Protein AF-A0AAE3XCM9-F1 (afdb_monomer_lite)

Sequence (306 aa):
MTFPSESGESAGPRTPLHDLEARILRALPGTYSAITALSAPDAPDRPARAWTAFVLHNRRVNVTWDGKEPGIFQVRAMNLHSVGAPTPKSPAVPSEGLSATEQLVLTELRAQPAVLPRRHVMLDLETLSTYKNAVIWSIGAQIFTFTGGQWTVLAEREFFIDAQSGIDAGGHVRANTLVWWMAQPEEARAKFAYSQDPKQAQSERDALQEFGRWIDENVGEAPRAVWGNGAASDIAQLESAYERQHLTVPWTFQDQRCYRTLSNQAPQIAAVTPFVGVRHDAIDDARHQTKVLIGIVQALGRTELL

Secondary structure (DSSP, 8-state):
-PPPP------PPPPHHHHHHHHHHHHS-S-EEEEEEEPPPSSTTSPPPEEEEEEETTEEEEEEE-SSSTT--EEEEEE-SS--PPPPPPPP---SSS-HHHHHHHHHHHHS--PPPPEEEEEEEEES-SSTTBPEEEEEEEEEEEETTEEEEEEEEEEEE-HHHHHHTT-B--HHHHHHHHTS-HHHHHHHGGGG-TTTEE-HHHHHHHHHHHHHHHHTTS-EEEEESSTTSHHHHHHHHHHHTT---SS-TTTEEEHHHHHHH-HHHHHHS---S-TT-HHHHHHHHHHHHHHHHHHTT-SS--

Structure (mmCIF, N/CA/C/O backbone):
data_AF-A0AAE3XCM9-F1
#
_entry.id   AF-A0AAE3XCM9-F1
#
loop_
_atom_site.group_PDB
_atom_site.id
_atom_site.type_symbol
_atom_site.label_atom_id
_atom_site.label_alt_id
_atom_site.label_comp_id
_atom_site.label_asym_id
_atom_site.label_entity_id
_atom_site.label_seq_id
_atom_site.pdbx_PDB_ins_code
_atom_site.Cartn_x
_atom_site.Cartn_y
_atom_site.Cartn_z
_atom_site.occupancy
_atom_site.B_iso_or_equiv
_atom_site.auth_seq_id
_atom_site.auth_comp_id
_atom_site.auth_asym_id
_atom_site.auth_atom_id
_atom_site.pdbx_PDB_model_num
ATOM 1 N N . MET A 1 1 ? -38.755 44.138 16.116 1.00 36.53 1 MET A N 1
ATOM 2 C CA . MET A 1 1 ? -39.135 42.842 16.712 1.00 36.53 1 MET A CA 1
ATOM 3 C C . MET A 1 1 ? -37.856 42.130 17.087 1.00 36.53 1 MET A C 1
ATOM 5 O O . MET A 1 1 ? -37.065 41.813 16.212 1.00 36.53 1 MET A O 1
ATOM 9 N N . THR A 1 2 ? -37.608 42.019 18.383 1.00 30.03 2 THR A N 1
ATOM 10 C CA . THR A 1 2 ? -36.487 41.307 18.995 1.00 30.03 2 THR A CA 1
ATOM 11 C C . THR A 1 2 ? -36.800 39.810 19.034 1.00 30.03 2 THR A C 1
ATOM 13 O O . THR A 1 2 ? -37.909 39.423 19.398 1.00 30.03 2 THR A O 1
ATOM 16 N N . PHE A 1 3 ? -35.839 38.978 18.634 1.00 26.66 3 PHE A N 1
ATOM 17 C CA . PHE A 1 3 ? -35.897 37.526 18.817 1.00 26.66 3 PHE A CA 1
ATOM 18 C C . PHE A 1 3 ? -35.743 37.187 20.311 1.00 26.66 3 PHE A C 1
ATOM 20 O O . PHE A 1 3 ? -34.933 37.841 20.975 1.00 26.66 3 PHE A O 1
ATOM 27 N N . PRO A 1 4 ? -36.473 36.199 20.862 1.00 32.44 4 PRO A N 1
ATOM 28 C CA . PRO A 1 4 ? -36.230 35.741 22.220 1.00 32.44 4 PRO A CA 1
ATOM 29 C C . PRO A 1 4 ? -34.972 34.870 22.285 1.00 32.44 4 PRO A C 1
ATOM 31 O O . PRO A 1 4 ? -34.730 34.016 21.433 1.00 32.44 4 PRO A O 1
ATOM 34 N N . SER A 1 5 ? -34.194 35.136 23.328 1.00 31.47 5 SER A N 1
ATOM 35 C CA . SER A 1 5 ? -32.968 34.475 23.759 1.00 31.47 5 SER A CA 1
ATOM 36 C C . SER A 1 5 ? -33.195 33.066 24.315 1.00 31.47 5 SER A C 1
ATOM 38 O O . SER A 1 5 ? -34.205 32.813 24.966 1.00 31.47 5 SER A O 1
ATOM 40 N N . GLU A 1 6 ? -32.194 32.214 24.082 1.00 36.94 6 GLU A N 1
ATOM 41 C CA . GLU A 1 6 ? -31.782 31.002 24.810 1.00 36.94 6 GLU A CA 1
ATOM 42 C C . GLU A 1 6 ? -32.721 30.493 25.921 1.00 36.94 6 GLU A C 1
ATOM 44 O O . GLU A 1 6 ? -32.766 31.021 27.032 1.00 36.94 6 GLU A O 1
ATOM 49 N N . SER A 1 7 ? -33.404 29.378 25.648 1.00 31.52 7 SER A N 1
ATOM 50 C CA . SER A 1 7 ? -33.944 28.506 26.689 1.00 31.52 7 SER A CA 1
ATOM 51 C C . SER A 1 7 ? -32.837 27.571 27.170 1.00 31.52 7 SER A C 1
ATOM 53 O O . SER A 1 7 ? -32.415 26.679 26.433 1.00 31.52 7 SER A O 1
ATOM 55 N N . GLY A 1 8 ? -32.377 27.777 28.404 1.00 28.52 8 GLY A N 1
ATOM 56 C CA . GLY A 1 8 ? -31.498 26.842 29.091 1.00 28.52 8 GLY A CA 1
ATOM 57 C C . GLY A 1 8 ? -32.129 25.452 29.169 1.00 28.52 8 GLY A C 1
ATOM 58 O O . GLY A 1 8 ? -33.265 25.297 29.621 1.00 28.52 8 GLY A O 1
ATOM 59 N N . GLU A 1 9 ? -31.380 24.439 28.742 1.00 31.17 9 GLU A N 1
ATOM 60 C CA . GLU A 1 9 ? -31.677 23.047 29.053 1.00 31.17 9 GLU A CA 1
ATOM 61 C C . GLU A 1 9 ? -31.607 22.872 30.575 1.00 31.17 9 GLU A C 1
ATOM 63 O O . GLU A 1 9 ? -30.531 22.795 31.172 1.00 31.17 9 GLU A O 1
ATOM 68 N N . SER A 1 10 ? -32.762 22.819 31.238 1.00 29.16 10 SER A N 1
ATOM 69 C CA . SER A 1 10 ? -32.819 22.294 32.595 1.00 29.16 10 SER A CA 1
ATOM 70 C C . SER A 1 10 ? -32.503 20.802 32.515 1.00 29.16 10 SER A C 1
ATOM 72 O O . SER A 1 10 ? -33.333 20.016 32.052 1.00 29.16 10 SER A O 1
ATOM 74 N N . ALA A 1 11 ? -31.305 20.405 32.945 1.00 37.38 11 ALA A N 1
ATOM 75 C CA . ALA A 1 11 ? -30.984 19.003 33.162 1.00 37.38 11 ALA A CA 1
ATOM 76 C C . ALA A 1 11 ? -32.054 18.407 34.093 1.00 37.38 11 ALA A C 1
ATOM 78 O O . ALA A 1 11 ? -32.195 18.837 35.240 1.00 37.38 11 ALA A O 1
ATOM 79 N N . GLY A 1 12 ? -32.845 17.463 33.576 1.00 36.22 12 GLY A N 1
ATOM 80 C CA . GLY A 1 12 ? -33.835 16.736 34.368 1.00 36.22 12 GLY A CA 1
ATOM 81 C C . GLY A 1 12 ? -33.194 16.049 35.585 1.00 36.22 12 GLY A C 1
ATOM 82 O O . GLY A 1 12 ? -31.965 15.942 35.663 1.00 36.22 12 GLY A O 1
ATOM 83 N N . PRO A 1 13 ? -33.998 15.584 36.558 1.00 39.16 13 PRO A N 1
ATOM 84 C CA . PRO A 1 13 ? -33.479 14.960 37.773 1.00 39.16 13 PRO A CA 1
ATOM 85 C C . PRO A 1 13 ? -32.494 13.836 37.425 1.00 39.16 13 PRO A C 1
ATOM 87 O O . PRO A 1 13 ? -32.815 12.941 36.641 1.00 39.16 13 PRO A O 1
ATOM 90 N N . ARG A 1 14 ? -31.281 13.899 37.994 1.00 45.88 14 ARG A N 1
ATOM 91 C CA . ARG A 1 14 ? -30.241 12.882 37.789 1.00 45.88 14 ARG A CA 1
ATOM 92 C C . ARG A 1 14 ? -30.784 11.530 38.229 1.00 45.88 14 ARG A C 1
ATOM 94 O O . ARG A 1 14 ? -31.121 11.335 39.394 1.00 45.88 14 ARG A O 1
ATOM 101 N N . THR A 1 15 ? -30.896 10.608 37.284 1.00 55.66 15 THR A N 1
ATOM 102 C CA . THR A 1 15 ? -31.310 9.240 37.581 1.00 55.66 15 THR A CA 1
ATOM 103 C C . THR A 1 15 ? -30.102 8.438 38.080 1.00 55.66 15 THR A C 1
ATOM 105 O O . THR A 1 15 ? -28.971 8.744 37.693 1.00 55.66 15 THR A O 1
ATOM 108 N N . PRO A 1 16 ? -30.302 7.362 38.866 1.00 56.88 16 PRO A N 1
ATOM 109 C CA . PRO A 1 16 ? -29.223 6.445 39.265 1.00 56.88 16 PRO A CA 1
ATOM 110 C C . PRO A 1 16 ? -28.382 5.916 38.087 1.00 56.88 16 PRO A C 1
ATOM 112 O O . PRO A 1 16 ? -27.232 5.519 38.255 1.00 56.88 16 PRO A O 1
ATOM 115 N N . LEU A 1 17 ? -28.959 5.926 36.883 1.00 54.88 17 LEU A N 1
ATOM 116 C CA . LEU A 1 17 ? -28.331 5.526 35.630 1.00 54.88 17 LEU A CA 1
ATOM 117 C C . LEU A 1 17 ? -27.287 6.548 35.135 1.00 54.88 17 LEU A C 1
ATOM 119 O O . LEU A 1 17 ? -26.209 6.149 34.706 1.00 54.88 17 LEU A O 1
ATOM 123 N N . HIS A 1 18 ? -27.574 7.852 35.248 1.00 60.66 18 HIS A N 1
ATOM 124 C CA . HIS A 1 18 ? -26.623 8.921 34.903 1.00 60.66 18 HIS A CA 1
ATOM 125 C C . HIS A 1 18 ? -25.404 8.909 35.836 1.00 60.66 18 HIS A C 1
ATOM 127 O O . HIS A 1 18 ? -24.279 9.160 35.401 1.00 60.66 18 HIS A O 1
ATOM 133 N N . ASP A 1 19 ? -25.609 8.593 37.117 1.00 61.16 19 ASP A N 1
ATOM 134 C CA . ASP A 1 19 ? -24.510 8.483 38.079 1.00 61.16 19 ASP A CA 1
ATOM 135 C C . ASP A 1 19 ? -23.643 7.240 37.820 1.00 61.16 19 ASP A C 1
ATOM 137 O O . ASP A 1 19 ? -22.416 7.326 37.909 1.00 61.16 19 ASP A O 1
ATOM 141 N N . LEU A 1 20 ? -24.252 6.105 37.446 1.00 57.62 20 LEU A N 1
ATOM 142 C CA . LEU A 1 20 ? -23.541 4.898 37.005 1.00 57.62 20 LEU A CA 1
ATOM 143 C C . LEU A 1 20 ? -22.698 5.170 35.753 1.00 57.62 20 LEU A C 1
ATOM 145 O O . LEU A 1 20 ? -21.522 4.810 35.708 1.00 57.62 20 LEU A O 1
ATOM 149 N N . GLU A 1 21 ? -23.283 5.837 34.757 1.00 59.12 21 GLU A N 1
ATOM 150 C CA . GLU A 1 21 ? -22.585 6.255 33.544 1.00 59.12 21 GLU A CA 1
ATOM 151 C C . GLU A 1 21 ? -21.357 7.100 33.906 1.00 59.12 21 GLU A C 1
ATOM 153 O O . GLU A 1 21 ? -20.230 6.692 33.636 1.00 59.12 21 GLU A O 1
ATOM 158 N N . ALA A 1 22 ? -21.535 8.197 34.647 1.00 62.91 22 ALA A N 1
ATOM 159 C CA . ALA A 1 22 ? -20.436 9.070 35.059 1.00 62.91 22 ALA A CA 1
ATOM 160 C C . ALA A 1 22 ? -19.325 8.348 35.851 1.00 62.91 22 ALA A C 1
ATOM 162 O O . ALA A 1 22 ? -18.151 8.713 35.746 1.00 62.91 22 ALA A O 1
ATOM 163 N N . ARG A 1 23 ? -19.665 7.335 36.658 1.00 61.78 23 ARG A N 1
ATOM 164 C CA . ARG A 1 23 ? -18.691 6.538 37.426 1.00 61.78 23 ARG A CA 1
ATOM 165 C C . ARG A 1 23 ? -17.904 5.569 36.544 1.00 61.78 23 ARG A C 1
ATOM 167 O O . ARG A 1 23 ? -16.692 5.471 36.726 1.00 61.78 23 ARG A O 1
ATOM 174 N N . ILE A 1 24 ? -18.549 4.921 35.572 1.00 59.09 24 ILE A N 1
ATOM 175 C CA . ILE A 1 24 ? -17.877 4.065 34.580 1.00 59.09 24 ILE A CA 1
ATOM 176 C C . ILE A 1 24 ? -16.953 4.902 33.687 1.00 59.09 24 ILE A C 1
ATOM 178 O O . ILE A 1 24 ? -15.804 4.513 33.484 1.00 59.09 24 ILE A O 1
ATOM 182 N N . LEU A 1 25 ? -17.409 6.078 33.230 1.00 57.44 25 LEU A N 1
ATOM 183 C CA . LEU A 1 25 ? -16.598 7.004 32.426 1.00 57.44 25 LEU A CA 1
ATOM 184 C C . LEU A 1 25 ? -15.333 7.444 33.183 1.00 57.44 25 LEU A C 1
ATOM 186 O O . LEU A 1 25 ? -14.247 7.474 32.616 1.00 57.44 25 LEU A O 1
ATOM 190 N N . ARG A 1 26 ? -15.429 7.714 34.493 1.00 60.78 26 ARG A N 1
ATOM 191 C CA . ARG A 1 26 ? -14.249 8.024 35.326 1.00 60.78 26 ARG A CA 1
ATOM 192 C C . ARG A 1 26 ? -13.294 6.840 35.505 1.00 60.78 26 ARG A C 1
ATOM 194 O O . ARG A 1 26 ? -12.101 7.053 35.693 1.00 60.78 26 ARG A O 1
ATOM 201 N N . ALA A 1 27 ? -13.806 5.612 35.493 1.00 54.31 27 ALA A N 1
ATOM 202 C CA . ALA A 1 27 ? -13.020 4.401 35.728 1.00 54.31 27 ALA A CA 1
ATOM 203 C C . ALA A 1 27 ? -12.326 3.852 34.464 1.00 54.31 27 ALA A C 1
ATOM 205 O O . ALA A 1 27 ? -11.484 2.955 34.576 1.00 54.31 27 ALA A O 1
ATOM 206 N N . LEU A 1 28 ? -12.663 4.378 33.280 1.00 52.06 28 LEU A N 1
ATOM 207 C CA . LEU A 1 28 ? -12.094 4.004 31.987 1.00 52.06 28 LEU A CA 1
ATOM 208 C C . LEU A 1 28 ? -11.571 5.261 31.269 1.00 52.06 28 LEU A C 1
ATOM 210 O O . LEU A 1 28 ? -12.368 6.081 30.824 1.00 52.06 28 LEU A O 1
ATOM 214 N N . PRO A 1 29 ? -10.252 5.448 31.118 1.00 44.38 29 PRO A N 1
ATOM 215 C CA . PRO A 1 29 ? -9.722 6.484 30.234 1.00 44.38 29 PRO A CA 1
ATOM 216 C C . PRO A 1 29 ? -9.828 6.026 28.762 1.00 44.38 29 PRO A C 1
ATOM 218 O O . PRO A 1 29 ? -9.257 5.001 28.397 1.00 44.38 29 PRO A O 1
ATOM 221 N N . GLY A 1 30 ? -10.577 6.746 27.912 1.00 52.03 30 GLY A N 1
ATOM 222 C CA . GLY A 1 30 ? -10.739 6.424 26.480 1.00 52.03 30 GLY A CA 1
ATOM 223 C C . GLY A 1 30 ? -11.915 7.139 25.797 1.00 52.03 30 GLY A C 1
ATOM 224 O O . GLY A 1 30 ? -12.605 7.935 26.424 1.00 52.03 30 GLY A O 1
ATOM 225 N N . THR A 1 31 ? -12.142 6.870 24.505 1.00 43.56 31 THR A N 1
ATOM 226 C CA . THR A 1 31 ? -13.310 7.368 23.749 1.00 43.56 31 THR A CA 1
ATOM 227 C C . THR A 1 31 ? -14.442 6.340 23.805 1.00 43.56 31 THR A C 1
ATOM 229 O O . THR A 1 31 ? -14.242 5.169 23.483 1.00 43.56 31 THR A O 1
ATOM 232 N N . TYR A 1 32 ? -15.636 6.763 24.210 1.00 51.28 32 TYR A N 1
ATOM 233 C CA . TYR A 1 32 ? -16.807 5.897 24.376 1.00 51.28 32 TYR A CA 1
ATOM 234 C C . TYR A 1 32 ? -18.088 6.638 24.009 1.00 51.28 32 TYR A C 1
ATOM 236 O O . TYR A 1 32 ? -18.148 7.867 24.028 1.00 51.28 32 TYR A O 1
ATOM 244 N N . SER A 1 33 ? -19.134 5.873 23.708 1.00 48.00 33 SER A N 1
ATOM 245 C CA . SER A 1 33 ? -20.492 6.394 23.558 1.00 48.00 33 SER A CA 1
ATOM 246 C C . SER A 1 33 ? -21.437 5.587 24.439 1.00 48.00 33 SER A C 1
ATOM 248 O O . SER A 1 33 ? -21.448 4.355 24.380 1.00 48.00 33 SER A O 1
ATOM 250 N N . ALA A 1 34 ? -22.222 6.278 25.261 1.00 52.44 34 ALA A N 1
ATOM 251 C CA . ALA A 1 34 ? -23.310 5.686 26.021 1.00 52.44 34 ALA A CA 1
ATOM 252 C C . ALA A 1 34 ? -24.636 6.020 25.332 1.00 52.44 34 ALA A C 1
ATOM 254 O O . ALA A 1 34 ? -24.882 7.164 24.954 1.00 52.44 34 ALA A O 1
ATOM 255 N N . ILE A 1 35 ? -25.487 5.012 25.144 1.00 52.66 35 ILE A N 1
ATOM 256 C CA . ILE A 1 35 ? -26.860 5.204 24.676 1.00 52.66 35 ILE A CA 1
ATOM 257 C C . ILE A 1 35 ? -27.779 4.741 25.793 1.00 52.66 35 ILE A C 1
ATOM 259 O O . ILE A 1 35 ? -27.886 3.543 26.068 1.00 52.66 35 ILE A O 1
ATOM 263 N N . THR A 1 36 ? -28.432 5.706 26.425 1.00 54.84 36 THR A N 1
ATOM 264 C CA . THR A 1 36 ? -29.417 5.482 27.477 1.00 54.84 36 THR A CA 1
ATOM 265 C C . THR A 1 36 ? -30.816 5.568 26.884 1.00 54.84 36 THR A C 1
ATOM 267 O O . THR A 1 36 ? -31.153 6.534 26.203 1.00 54.84 36 THR A O 1
ATOM 270 N N . ALA A 1 37 ? -31.647 4.566 27.158 1.00 51.22 37 ALA A N 1
ATOM 271 C CA . ALA A 1 37 ? -33.045 4.561 26.765 1.00 51.22 37 ALA A CA 1
ATOM 272 C C . ALA A 1 37 ? -33.940 4.109 27.922 1.00 51.22 37 ALA A C 1
ATOM 274 O O . ALA A 1 37 ? -33.629 3.188 28.682 1.00 51.22 37 ALA A O 1
ATOM 275 N N . LEU A 1 38 ? -35.084 4.779 28.034 1.00 55.44 38 LEU A N 1
ATOM 276 C CA . LEU A 1 38 ? -36.134 4.480 28.996 1.00 55.44 38 LEU A CA 1
ATOM 277 C C . LEU A 1 38 ? -37.253 3.740 28.270 1.00 55.44 38 LEU A C 1
ATOM 279 O O . LEU A 1 38 ? -37.749 4.196 27.242 1.00 55.44 38 LEU A O 1
ATOM 283 N N . SER A 1 39 ? -37.647 2.588 28.799 1.00 55.97 39 SER A N 1
ATOM 284 C CA . SER A 1 39 ? -38.860 1.901 28.358 1.00 55.97 39 SER A CA 1
ATOM 285 C C . SER A 1 39 ? -40.068 2.412 29.138 1.00 55.97 39 SER A C 1
ATOM 287 O O . SER A 1 39 ? -39.952 2.764 30.313 1.00 55.97 39 SER A O 1
ATOM 289 N N . ALA A 1 40 ? -41.228 2.442 28.482 1.00 50.09 40 ALA A N 1
ATOM 290 C CA . ALA A 1 40 ? -42.486 2.745 29.148 1.00 50.09 40 ALA A CA 1
ATOM 291 C C . ALA A 1 40 ? -42.790 1.683 30.227 1.00 50.09 40 ALA A C 1
ATOM 293 O O . ALA A 1 40 ? -42.444 0.513 30.046 1.00 50.09 40 ALA A O 1
ATOM 294 N N . PRO A 1 41 ? -43.414 2.062 31.353 1.00 57.19 41 PRO A N 1
ATOM 295 C CA . PRO A 1 41 ? -43.815 1.106 32.376 1.00 57.19 41 PRO A CA 1
ATOM 296 C C . PRO A 1 41 ? -44.867 0.128 31.831 1.00 57.19 41 PRO A C 1
ATOM 298 O O . PRO A 1 41 ? -45.875 0.536 31.260 1.00 57.19 41 PRO A O 1
ATOM 301 N N . ASP A 1 42 ? -44.643 -1.174 32.038 1.00 51.44 42 ASP A N 1
ATOM 302 C CA . ASP A 1 42 ? -45.540 -2.248 31.571 1.00 51.44 42 ASP A CA 1
ATOM 303 C C . ASP A 1 42 ? -46.909 -2.252 32.300 1.00 51.44 42 ASP A C 1
ATOM 305 O O . ASP A 1 42 ? -47.821 -2.975 31.902 1.00 51.44 42 ASP A O 1
ATOM 309 N N . ALA A 1 43 ? -47.036 -1.518 33.414 1.00 56.66 43 ALA A N 1
ATOM 310 C CA . ALA A 1 43 ? -48.248 -1.376 34.226 1.00 56.66 43 ALA A CA 1
ATOM 311 C C . ALA A 1 43 ? -48.160 -0.111 35.114 1.00 56.66 43 ALA A C 1
ATOM 313 O O . ALA A 1 43 ? -47.042 0.311 35.411 1.00 56.66 43 ALA A O 1
ATOM 314 N N . PRO A 1 44 ? -49.288 0.452 35.600 1.00 57.09 44 PRO A N 1
ATOM 315 C CA . PRO A 1 44 ? -49.316 1.681 36.412 1.00 57.09 44 PRO A CA 1
ATOM 316 C C . PRO A 1 44 ? -48.442 1.623 37.673 1.00 57.09 44 PRO A C 1
ATOM 318 O O . PRO A 1 44 ? -47.814 2.612 38.034 1.00 57.09 44 PRO A O 1
ATOM 321 N N . ASP A 1 45 ? -48.353 0.440 38.288 1.00 59.81 45 ASP A N 1
ATOM 322 C CA . ASP A 1 45 ? -47.618 0.208 39.538 1.00 59.81 45 ASP A CA 1
ATOM 323 C C . ASP A 1 45 ? -46.220 -0.392 39.314 1.00 59.81 45 ASP A C 1
ATOM 325 O O . ASP A 1 45 ? -45.550 -0.810 40.261 1.00 59.81 45 ASP A O 1
ATOM 329 N N . ARG A 1 46 ? -45.768 -0.497 38.056 1.00 55.69 46 ARG A N 1
ATOM 330 C CA . ARG A 1 46 ? -44.424 -0.989 37.731 1.00 55.69 46 ARG A CA 1
ATOM 331 C C . ARG A 1 46 ? -43.508 0.177 37.364 1.00 55.69 46 ARG A C 1
ATOM 333 O O . ARG A 1 46 ? -43.872 0.973 36.503 1.00 55.69 46 ARG A O 1
ATOM 340 N N . PRO A 1 47 ? -42.296 0.253 37.937 1.00 57.94 47 PRO A N 1
ATOM 341 C CA . PRO A 1 47 ? -41.330 1.268 37.546 1.00 57.94 47 PRO A CA 1
ATOM 342 C C . PRO A 1 47 ? -40.921 1.089 36.077 1.00 57.94 47 PRO A C 1
ATOM 344 O O . PRO A 1 47 ? -40.807 -0.034 35.572 1.00 57.94 47 PRO A O 1
ATOM 347 N N . ALA A 1 48 ? -40.697 2.212 35.391 1.00 58.16 48 ALA A N 1
ATOM 348 C CA . ALA A 1 48 ? -40.140 2.237 34.043 1.00 58.16 48 ALA A CA 1
ATOM 349 C C . ALA A 1 48 ? -38.768 1.544 34.046 1.00 58.16 48 ALA A C 1
ATOM 351 O O . ALA A 1 48 ? -37.920 1.868 34.881 1.00 58.16 48 ALA A O 1
ATOM 352 N N . ARG A 1 49 ? -38.524 0.595 33.132 1.00 59.38 49 ARG A N 1
ATOM 353 C CA . ARG A 1 49 ? -37.186 -0.010 33.027 1.00 59.38 49 ARG A CA 1
ATOM 354 C C . ARG A 1 49 ? -36.287 0.921 32.233 1.00 59.38 49 ARG A C 1
ATOM 356 O O . ARG A 1 49 ? -36.686 1.415 31.178 1.00 59.38 49 ARG A O 1
ATOM 363 N N . ALA A 1 50 ? -35.066 1.109 32.702 1.00 58.12 50 ALA A N 1
ATOM 364 C CA . ALA A 1 50 ? -34.045 1.839 31.968 1.00 58.12 50 ALA A CA 1
ATOM 365 C C . ALA A 1 50 ? -32.988 0.855 31.476 1.00 58.12 50 ALA A C 1
ATOM 367 O O . ALA A 1 50 ? -32.700 -0.146 32.132 1.00 58.12 50 ALA A O 1
ATOM 368 N N . TRP A 1 51 ? -32.390 1.125 30.328 1.00 57.00 51 TRP A N 1
ATOM 369 C CA . TRP A 1 51 ? -31.215 0.395 29.884 1.00 57.00 51 TRP A CA 1
ATOM 370 C C . TRP A 1 51 ? -30.194 1.361 29.296 1.00 57.00 51 TRP A C 1
ATOM 372 O O . TRP A 1 51 ? -30.551 2.302 28.591 1.00 57.00 51 TRP A O 1
ATOM 382 N N . THR A 1 52 ? -28.921 1.116 29.596 1.00 57.19 52 THR A N 1
ATOM 383 C CA . THR A 1 52 ? -27.783 1.854 29.047 1.00 57.19 52 THR A CA 1
ATOM 384 C C . THR A 1 52 ? -26.885 0.875 28.319 1.00 57.19 52 THR A C 1
ATOM 386 O O . THR A 1 52 ? -26.416 -0.112 28.888 1.00 57.19 52 THR A O 1
ATOM 389 N N . ALA A 1 53 ? -26.653 1.142 27.041 1.00 55.34 53 ALA A N 1
ATOM 390 C CA . ALA A 1 53 ? -25.633 0.464 26.266 1.00 55.34 53 ALA A CA 1
ATOM 391 C C . ALA A 1 53 ? -24.338 1.279 26.327 1.00 55.34 53 ALA A C 1
ATOM 393 O O . ALA A 1 53 ? -24.332 2.445 25.939 1.00 55.34 53 ALA A O 1
ATOM 394 N N . PHE A 1 54 ? -23.250 0.662 26.775 1.00 57.66 54 PHE A N 1
ATOM 395 C CA . PHE A 1 54 ? -21.906 1.227 26.697 1.00 57.66 54 PHE A CA 1
ATOM 396 C C . PHE A 1 54 ? -21.213 0.667 25.458 1.00 57.66 54 PHE A C 1
ATOM 398 O O . PHE A 1 54 ? -21.150 -0.554 25.291 1.00 57.66 54 PHE A O 1
ATOM 405 N N . VAL A 1 55 ? -20.708 1.544 24.589 1.00 50.59 55 VAL A N 1
ATOM 406 C CA . VAL A 1 55 ? -19.913 1.162 23.418 1.00 50.59 55 VAL A CA 1
ATOM 407 C C . VAL A 1 55 ? -18.476 1.635 23.601 1.00 50.59 55 VAL A C 1
ATOM 409 O O . VAL A 1 55 ? -18.229 2.829 23.772 1.00 50.59 55 VAL A O 1
ATOM 412 N N . LEU A 1 56 ? -17.536 0.692 23.551 1.00 48.38 56 LEU A N 1
ATOM 413 C CA . LEU A 1 56 ? -16.100 0.931 23.671 1.00 48.38 56 LEU A CA 1
ATOM 414 C C . LEU A 1 56 ? -15.377 0.193 22.536 1.00 48.38 56 LEU A C 1
ATOM 416 O O . LEU A 1 56 ? -15.493 -1.028 22.457 1.00 48.38 56 LEU A O 1
ATOM 420 N N . HIS A 1 57 ? -14.645 0.910 21.674 1.00 46.69 57 HIS A N 1
ATOM 421 C CA . HIS A 1 57 ? -13.832 0.334 20.582 1.00 46.69 57 HIS A CA 1
ATOM 422 C C . HIS A 1 57 ? -14.561 -0.790 19.804 1.00 46.69 57 HIS A C 1
ATOM 424 O O . HIS A 1 57 ? -14.118 -1.938 19.780 1.00 46.69 57 HIS A O 1
ATOM 430 N N . ASN A 1 58 ? -15.743 -0.483 19.248 1.00 43.88 58 ASN A N 1
ATOM 431 C CA . ASN A 1 58 ? -16.638 -1.417 18.535 1.00 43.88 58 ASN A CA 1
ATOM 432 C C . ASN A 1 58 ? -17.246 -2.575 19.352 1.00 43.88 58 ASN A C 1
ATOM 434 O O . ASN A 1 58 ? -17.785 -3.522 18.775 1.00 43.88 58 ASN A O 1
ATOM 438 N N . ARG A 1 59 ? -17.222 -2.517 20.687 1.00 50.28 59 ARG A N 1
ATOM 439 C CA . ARG A 1 59 ? -17.817 -3.542 21.564 1.00 50.28 59 ARG A CA 1
ATOM 440 C C . ARG A 1 59 ? -18.964 -2.959 22.382 1.00 50.28 59 ARG A C 1
ATOM 442 O O . ARG A 1 59 ? -18.806 -1.890 22.962 1.00 50.28 59 ARG A O 1
ATOM 449 N N . ARG A 1 60 ? -20.113 -3.648 22.440 1.00 50.78 60 ARG A N 1
ATOM 450 C CA . ARG A 1 60 ? -21.341 -3.174 23.106 1.00 50.78 60 ARG A CA 1
ATOM 451 C C . ARG A 1 60 ? -21.661 -3.996 24.357 1.00 50.78 60 ARG A C 1
ATOM 453 O O . ARG A 1 60 ? -21.947 -5.188 24.268 1.00 50.78 60 ARG A O 1
ATOM 460 N N . VAL A 1 61 ? -21.713 -3.343 25.514 1.00 52.97 61 VAL A N 1
ATOM 461 C CA . VAL A 1 61 ? -22.211 -3.919 26.773 1.00 52.97 61 VAL A CA 1
ATOM 462 C C . VAL A 1 61 ? -23.582 -3.319 27.074 1.00 52.97 61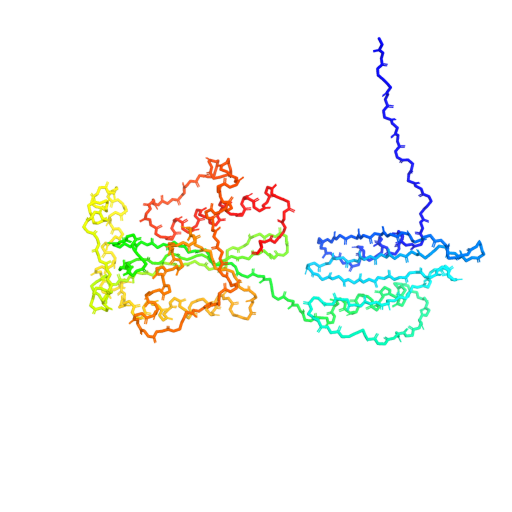 VAL A C 1
ATOM 464 O O . VAL A 1 61 ? -23.698 -2.102 27.184 1.00 52.97 61 VAL A O 1
ATOM 467 N N . ASN A 1 62 ? -24.628 -4.142 27.212 1.00 54.72 62 ASN A N 1
ATOM 468 C CA . ASN A 1 62 ? -25.960 -3.660 27.593 1.00 54.72 62 ASN A CA 1
ATOM 469 C C . ASN A 1 62 ? -26.194 -3.872 29.094 1.00 54.72 62 ASN A C 1
ATOM 471 O O . ASN A 1 62 ? -26.319 -5.005 29.569 1.00 54.72 62 ASN A O 1
ATOM 475 N N . VAL A 1 63 ? -26.307 -2.772 29.833 1.00 57.09 63 VAL A N 1
ATOM 476 C CA . VAL A 1 63 ? -26.681 -2.759 31.248 1.00 57.09 63 VAL A CA 1
ATOM 477 C C . VAL A 1 63 ? -28.165 -2.425 31.353 1.00 57.09 63 VAL A C 1
ATOM 479 O O . VAL A 1 63 ? -28.635 -1.456 30.762 1.00 57.09 63 VAL A O 1
ATOM 482 N N . THR A 1 64 ? -28.926 -3.231 32.092 1.00 55.28 64 THR A N 1
ATOM 483 C CA . THR A 1 64 ? -30.363 -3.003 32.303 1.00 55.28 64 THR A CA 1
ATOM 484 C C . THR A 1 64 ? -30.668 -2.759 33.775 1.00 55.28 64 THR A C 1
ATOM 486 O O . THR A 1 64 ? -30.143 -3.435 34.658 1.00 55.28 64 THR A O 1
ATOM 489 N N . TRP A 1 65 ? -31.551 -1.805 34.034 1.00 59.59 65 TRP A N 1
ATOM 490 C CA . TRP A 1 65 ? -32.083 -1.465 35.343 1.00 59.59 65 TRP A CA 1
ATOM 491 C C . TRP A 1 65 ? -33.582 -1.771 35.350 1.00 59.59 65 TRP A C 1
ATOM 493 O O . TRP A 1 65 ? -34.341 -1.221 34.548 1.00 59.59 65 TRP A O 1
ATOM 503 N N . ASP A 1 66 ? -34.014 -2.692 36.214 1.00 55.69 66 ASP A N 1
ATOM 504 C CA . ASP A 1 66 ? -35.406 -3.159 36.254 1.00 55.69 66 ASP A CA 1
ATOM 505 C C . ASP A 1 66 ? -36.302 -2.375 37.225 1.00 55.69 66 ASP A C 1
ATOM 507 O O . ASP A 1 66 ? -37.482 -2.701 37.361 1.00 55.69 66 ASP A O 1
ATOM 511 N N . GLY A 1 67 ? -35.760 -1.332 37.860 1.00 50.84 67 GLY A N 1
ATOM 512 C CA . GLY A 1 67 ? -36.518 -0.379 38.661 1.00 50.84 67 GLY A CA 1
ATOM 513 C C . GLY A 1 67 ? -36.926 -0.852 40.054 1.00 50.84 67 GLY A C 1
ATOM 514 O O . GLY A 1 67 ? -37.512 -0.065 40.789 1.00 50.84 67 GLY A O 1
ATOM 515 N N . LYS A 1 68 ? -36.646 -2.108 40.432 1.00 49.88 68 LYS A N 1
ATOM 516 C CA . LYS A 1 68 ? -37.158 -2.687 41.686 1.00 49.88 68 LYS A CA 1
ATOM 517 C C . LYS A 1 68 ? -36.479 -2.144 42.939 1.00 49.88 68 LYS A C 1
ATOM 519 O O . LYS A 1 68 ? -37.152 -1.958 43.946 1.00 49.88 68 LYS A O 1
ATOM 524 N N . GLU A 1 69 ? -35.179 -1.874 42.866 1.00 49.88 69 GLU A N 1
ATOM 525 C CA . GLU A 1 69 ? -34.398 -1.294 43.960 1.00 49.88 69 GLU A CA 1
ATOM 526 C C . GLU A 1 69 ? -33.437 -0.221 43.409 1.00 49.88 69 GLU A C 1
ATOM 528 O O . GLU A 1 69 ? -32.757 -0.457 42.398 1.00 49.88 69 GLU A O 1
ATOM 533 N N . PRO A 1 70 ? -33.361 0.974 44.027 1.00 46.44 70 PRO A N 1
ATOM 534 C CA . PRO A 1 70 ? -32.362 1.976 43.670 1.00 46.44 70 PRO A CA 1
ATOM 535 C C . PRO A 1 70 ? -30.946 1.400 43.820 1.00 46.44 70 PRO A C 1
ATOM 537 O O . PRO A 1 70 ? -30.566 0.948 44.894 1.00 46.44 70 PRO A O 1
ATOM 540 N N . GLY A 1 71 ? -30.155 1.422 42.743 1.00 47.09 71 GLY A N 1
ATOM 541 C CA . GLY A 1 71 ? -28.745 1.011 42.772 1.00 47.09 71 GLY A CA 1
ATOM 542 C C . GLY A 1 71 ? -28.451 -0.458 42.437 1.00 47.09 71 GLY A C 1
ATOM 543 O O . GLY A 1 71 ? -27.275 -0.804 42.333 1.00 47.09 71 GLY A O 1
ATOM 544 N N . ILE A 1 72 ? -29.460 -1.308 42.201 1.00 49.47 72 ILE A N 1
ATOM 545 C CA . ILE A 1 72 ? -29.245 -2.677 41.700 1.00 49.47 72 ILE A CA 1
ATOM 546 C C . ILE A 1 72 ? -29.423 -2.717 40.179 1.00 49.47 72 ILE A C 1
ATOM 548 O O . ILE A 1 72 ? -30.507 -2.479 39.650 1.00 49.47 72 ILE A O 1
ATOM 552 N N . PHE A 1 73 ? -28.351 -3.059 39.465 1.00 53.06 73 PHE A N 1
ATOM 553 C CA . PHE A 1 73 ? -28.323 -3.158 38.005 1.00 53.06 73 PHE A CA 1
ATOM 554 C C . PHE A 1 73 ? -28.055 -4.605 37.578 1.00 53.06 73 PHE A C 1
ATOM 556 O O . PHE A 1 73 ? -27.176 -5.270 38.129 1.00 53.06 73 PHE A O 1
ATOM 563 N N . GLN A 1 74 ? -28.779 -5.091 36.567 1.00 51.69 74 GLN A N 1
ATOM 564 C CA . GLN A 1 74 ? -28.578 -6.418 35.983 1.00 51.69 74 GLN A CA 1
ATOM 565 C C . GLN A 1 74 ? -27.965 -6.300 34.587 1.00 51.69 74 GLN A C 1
ATOM 567 O O . GLN A 1 74 ? -28.527 -5.669 33.687 1.00 51.69 74 GLN A O 1
ATOM 572 N N . VAL A 1 75 ? -26.835 -6.969 34.368 1.00 50.78 75 VAL A N 1
ATOM 573 C CA . VAL A 1 75 ? -26.285 -7.171 33.022 1.00 50.78 75 VAL A CA 1
ATOM 574 C C . VAL A 1 75 ? -27.106 -8.273 32.349 1.00 50.78 75 VAL A C 1
ATOM 576 O O . VAL A 1 75 ? -27.107 -9.411 32.813 1.00 50.78 75 VAL A O 1
ATOM 579 N N . ARG A 1 76 ? -27.879 -7.929 31.308 1.00 44.94 76 ARG A N 1
ATOM 580 C CA . ARG A 1 76 ? -28.820 -8.865 30.653 1.00 44.94 76 ARG A CA 1
ATOM 581 C C . ARG A 1 76 ? -28.333 -9.447 29.335 1.00 44.94 76 ARG A C 1
ATOM 583 O O . ARG A 1 76 ? -28.813 -10.509 28.955 1.00 44.94 76 ARG A O 1
ATOM 590 N N . ALA A 1 77 ? -27.424 -8.771 28.639 1.00 43.72 77 ALA A N 1
ATOM 591 C CA . ALA A 1 77 ? -26.836 -9.286 27.410 1.00 43.72 77 ALA A CA 1
ATOM 592 C C . ALA A 1 77 ? -25.475 -8.637 27.151 1.00 43.72 77 ALA A C 1
ATOM 594 O O . ALA A 1 77 ? -25.356 -7.409 27.114 1.00 43.72 77 ALA A O 1
ATOM 595 N N . MET A 1 78 ? -24.467 -9.472 26.922 1.00 44.81 78 MET A N 1
ATOM 596 C CA . MET A 1 78 ? -23.157 -9.061 26.435 1.00 44.81 78 MET A CA 1
ATOM 597 C C . MET A 1 78 ? -23.085 -9.472 24.963 1.00 44.81 78 MET A C 1
ATOM 599 O O . MET A 1 78 ? -22.837 -10.631 24.650 1.00 44.81 78 MET A O 1
ATOM 603 N N . ASN A 1 79 ? -23.391 -8.544 24.053 1.00 41.50 79 ASN A N 1
ATOM 604 C CA . ASN A 1 79 ? -23.303 -8.822 22.622 1.00 41.50 79 ASN A CA 1
ATOM 605 C C . ASN A 1 79 ? -21.888 -8.482 22.157 1.00 41.50 79 ASN A C 1
ATOM 607 O O . ASN A 1 79 ? -21.598 -7.349 21.770 1.00 41.50 79 ASN A O 1
ATOM 611 N N . LEU A 1 80 ? -21.009 -9.484 22.186 1.00 38.84 80 LEU A N 1
ATOM 612 C CA . LEU A 1 80 ? -19.856 -9.498 21.297 1.00 38.84 80 LEU A CA 1
ATOM 613 C C . LEU A 1 80 ? -20.413 -9.587 19.877 1.00 38.84 80 LEU A C 1
ATOM 615 O O . LEU A 1 80 ? -21.238 -10.454 19.595 1.00 38.84 80 LEU A O 1
ATOM 619 N N . HIS A 1 81 ? -19.988 -8.728 18.957 1.00 34.16 81 HIS A N 1
ATOM 620 C CA . HIS A 1 81 ? -20.197 -9.022 17.542 1.00 34.16 81 HIS A CA 1
ATOM 621 C C . HIS A 1 81 ? -19.261 -10.169 17.120 1.00 34.16 81 HIS A C 1
ATOM 623 O O . HIS A 1 81 ? -18.264 -9.974 16.444 1.00 34.16 81 HIS A O 1
ATOM 629 N N . SER A 1 82 ? -19.598 -11.376 17.567 1.00 31.33 82 SER A N 1
ATOM 630 C CA . SER A 1 82 ? -19.600 -12.615 16.797 1.00 31.33 82 SER A CA 1
ATOM 631 C C . SER A 1 82 ? -20.721 -13.467 17.404 1.00 31.33 82 SER A C 1
ATOM 633 O O . SER A 1 82 ? -20.874 -13.539 18.620 1.00 31.33 82 SER A O 1
ATOM 635 N N . VAL A 1 83 ? -21.596 -13.979 16.547 1.00 34.53 83 VAL A N 1
ATOM 636 C CA . VAL A 1 83 ? -22.864 -14.642 16.878 1.00 34.53 83 VAL A CA 1
ATOM 637 C C . VAL A 1 83 ? -22.665 -15.724 17.956 1.00 34.53 83 VAL A C 1
ATOM 639 O O . VAL A 1 83 ? -22.018 -16.731 17.692 1.00 34.53 83 VAL A O 1
ATOM 642 N N . GLY A 1 84 ? -23.224 -15.545 19.159 1.00 32.06 84 GLY A N 1
ATOM 643 C CA . GLY A 1 84 ? -23.113 -16.523 20.249 1.00 32.06 84 GLY A CA 1
ATOM 644 C C . GLY A 1 84 ? -24.018 -16.203 21.443 1.00 32.06 84 GLY A C 1
ATOM 645 O O . GLY A 1 84 ? -24.231 -15.041 21.769 1.00 32.06 84 GLY A O 1
ATOM 646 N N . ALA A 1 85 ? -24.604 -17.242 22.043 1.00 28.36 85 ALA A N 1
ATOM 647 C CA . ALA A 1 85 ? -25.694 -17.197 23.025 1.00 28.36 85 ALA A CA 1
ATOM 648 C C . ALA A 1 85 ? -25.390 -16.415 24.332 1.00 28.36 85 ALA A C 1
ATOM 650 O O . ALA A 1 85 ? -24.233 -16.327 24.740 1.00 28.36 85 ALA A O 1
ATOM 651 N N . PRO A 1 86 ? -26.422 -15.891 25.034 1.00 35.34 86 PRO A N 1
ATOM 652 C CA . PRO A 1 86 ? -26.252 -15.158 26.292 1.00 35.34 86 PRO A CA 1
ATOM 653 C C . PRO A 1 86 ? -25.736 -16.048 27.439 1.00 35.34 86 PRO A C 1
ATOM 655 O O . PRO A 1 86 ? -26.244 -17.146 27.662 1.00 35.34 86 PRO A O 1
ATOM 658 N N . THR A 1 87 ? -24.763 -15.547 28.206 1.00 38.62 87 THR A N 1
ATOM 659 C CA . THR A 1 87 ? -24.235 -16.166 29.437 1.00 38.62 87 THR A CA 1
ATOM 660 C C . THR A 1 87 ? -25.104 -15.884 30.684 1.00 38.62 87 THR A C 1
ATOM 662 O O . THR A 1 87 ? -25.920 -14.957 30.669 1.00 38.62 87 THR A O 1
ATOM 665 N N . PRO A 1 88 ? -24.986 -16.690 31.768 1.00 36.44 88 PRO A N 1
ATOM 666 C CA . PRO A 1 88 ? -25.908 -16.671 32.911 1.00 36.44 88 PRO A CA 1
ATOM 667 C C . PRO A 1 88 ? -25.733 -15.463 33.848 1.00 36.44 88 PRO A C 1
ATOM 669 O O . PRO A 1 88 ? -24.683 -14.832 33.896 1.00 36.44 88 PRO A O 1
ATOM 672 N N . LYS A 1 89 ? -26.778 -15.178 34.640 1.00 39.06 89 LYS A N 1
ATOM 673 C CA . LYS A 1 89 ? -26.864 -14.067 35.608 1.00 39.06 89 LYS A CA 1
ATOM 674 C C . LYS A 1 89 ? -25.819 -14.182 36.734 1.00 39.06 89 LYS A C 1
ATOM 676 O O . LYS A 1 89 ? -25.844 -15.159 37.478 1.00 39.06 89 LYS A O 1
ATOM 681 N N . SER A 1 90 ? -24.986 -13.155 36.911 1.00 38.03 90 SER A N 1
ATOM 682 C CA . SER A 1 90 ? -24.044 -13.031 38.040 1.00 38.03 90 SER A CA 1
ATOM 683 C C . SER A 1 90 ? -24.722 -12.580 39.353 1.00 38.03 90 SER A C 1
ATOM 685 O O . SER A 1 90 ? -25.749 -11.896 39.300 1.00 38.03 90 SER A O 1
ATOM 687 N N . PRO A 1 91 ? -24.168 -12.945 40.531 1.00 35.22 91 PRO A N 1
ATOM 688 C CA . PRO A 1 91 ? -24.729 -12.624 41.851 1.00 35.22 91 PRO A CA 1
ATOM 689 C C . PRO A 1 91 ? -24.489 -11.164 42.295 1.00 35.22 91 PRO A C 1
ATOM 691 O O . PRO A 1 91 ? -23.632 -10.467 41.755 1.00 35.22 91 PRO A O 1
ATOM 694 N N . ALA A 1 92 ? -25.252 -10.710 43.299 1.00 34.66 92 ALA A N 1
ATOM 695 C CA . ALA A 1 92 ? -25.175 -9.366 43.888 1.00 34.66 92 ALA A CA 1
ATOM 696 C C . ALA A 1 92 ? -24.097 -9.267 44.991 1.00 34.66 92 ALA A C 1
ATOM 698 O O . ALA A 1 92 ? -23.976 -10.181 45.804 1.00 34.66 92 ALA A O 1
ATOM 699 N N . VAL A 1 93 ? -23.351 -8.151 45.051 1.00 34.53 93 VAL A N 1
ATOM 700 C CA . VAL A 1 93 ? -22.309 -7.881 46.072 1.00 34.53 93 VAL A CA 1
ATOM 701 C C . VAL A 1 93 ? -22.512 -6.476 46.694 1.00 34.53 93 VAL A C 1
ATOM 703 O O . VAL A 1 93 ? -22.758 -5.531 45.941 1.00 34.53 93 VAL A O 1
ATOM 706 N N . PRO A 1 94 ? -22.444 -6.287 48.032 1.00 30.06 94 PRO A N 1
ATOM 707 C CA . PRO A 1 94 ? -22.593 -4.968 48.665 1.00 30.06 94 PRO A CA 1
ATOM 708 C C . PRO A 1 94 ? -21.284 -4.160 48.789 1.00 30.06 94 PRO A C 1
ATOM 710 O O . PRO A 1 94 ? -20.190 -4.655 48.544 1.00 30.06 94 PRO A O 1
ATOM 713 N N . SER A 1 95 ? -21.463 -2.893 49.169 1.00 37.78 95 SER A N 1
ATOM 714 C CA . SER A 1 95 ? -20.642 -1.685 48.991 1.00 37.78 95 SER A CA 1
ATOM 715 C C . SER A 1 95 ? -19.391 -1.502 49.864 1.00 37.78 95 SER A C 1
ATOM 717 O O . SER A 1 95 ? -19.476 -1.622 51.079 1.00 37.78 95 SER A O 1
ATOM 719 N N . GLU A 1 96 ? -18.305 -1.023 49.250 1.00 31.25 96 GLU A N 1
ATOM 720 C CA . GLU A 1 96 ? -17.709 0.323 49.411 1.00 31.25 96 GLU A CA 1
ATOM 721 C C . GLU A 1 96 ? -16.700 0.514 48.256 1.00 31.25 96 GLU A C 1
ATOM 723 O O . GLU A 1 96 ? -15.887 -0.364 47.975 1.00 31.25 96 GLU A O 1
ATOM 728 N N . GLY A 1 97 ? -16.810 1.608 47.495 1.00 51.66 97 GLY A N 1
ATOM 729 C CA . GLY A 1 97 ? -16.224 1.699 46.147 1.00 51.66 97 GLY A CA 1
ATOM 730 C C . GLY A 1 97 ? -17.219 1.316 45.042 1.00 51.66 97 GLY A C 1
ATOM 731 O O . GLY A 1 97 ? -18.421 1.211 45.290 1.00 51.66 97 GLY A O 1
ATOM 732 N N . LEU A 1 98 ? -16.743 1.208 43.794 1.00 48.69 98 LEU A N 1
ATOM 733 C CA . LEU A 1 98 ? -17.543 0.785 42.630 1.00 48.69 98 LEU A CA 1
ATOM 734 C C . LEU A 1 98 ? -18.459 -0.396 43.020 1.00 48.69 98 LEU A C 1
ATOM 736 O O . LEU A 1 98 ? -17.980 -1.375 43.583 1.00 48.69 98 LEU A O 1
ATOM 740 N N . SER A 1 99 ? -19.760 -0.276 42.764 1.00 57.25 99 SER A N 1
ATOM 741 C CA . SER A 1 99 ? -20.791 -1.297 42.975 1.00 57.25 99 SER A CA 1
ATOM 742 C C . SER A 1 99 ? -20.410 -2.622 42.310 1.00 57.25 99 SER A C 1
ATOM 744 O O . SER A 1 99 ? -19.637 -2.643 41.352 1.00 57.25 99 SER A O 1
ATOM 746 N N . ALA A 1 100 ? -20.997 -3.732 42.765 1.00 53.50 100 ALA A N 1
ATOM 747 C CA . ALA A 1 100 ? -20.800 -5.056 42.163 1.00 53.50 100 ALA A CA 1
ATOM 748 C C . ALA A 1 100 ? -20.963 -5.055 40.641 1.00 53.50 100 ALA A C 1
ATOM 750 O O . ALA A 1 100 ? -20.196 -5.689 39.922 1.00 53.50 100 ALA A O 1
ATOM 751 N N . THR A 1 101 ? -21.952 -4.307 40.145 1.00 51.41 101 THR A N 1
ATOM 752 C CA . THR A 1 101 ? -22.208 -4.159 38.715 1.00 51.41 101 THR A CA 1
ATOM 753 C C . THR A 1 101 ? -21.068 -3.412 38.028 1.00 51.41 101 THR A C 1
ATOM 755 O O . THR A 1 101 ? -20.622 -3.839 36.970 1.00 51.41 101 THR A O 1
ATOM 758 N N . GLU A 1 102 ? -20.557 -2.332 38.618 1.00 54.97 102 GLU A N 1
ATOM 759 C CA . GLU A 1 102 ? -19.427 -1.581 38.058 1.00 54.97 102 GLU A CA 1
ATOM 760 C C . GLU A 1 102 ? -18.143 -2.409 38.059 1.00 54.97 102 GLU A C 1
ATOM 762 O O . GLU A 1 102 ? -17.425 -2.415 37.065 1.00 54.97 102 GLU A O 1
ATOM 767 N N . GLN A 1 103 ? -17.868 -3.149 39.134 1.00 58.88 103 GLN A N 1
ATOM 768 C CA . GLN A 1 103 ? -16.713 -4.042 39.200 1.00 58.88 103 GLN A CA 1
ATOM 769 C C . GLN A 1 103 ? -16.831 -5.195 38.211 1.00 58.88 103 GLN A C 1
ATOM 771 O O . GLN A 1 103 ? -15.836 -5.518 37.572 1.00 58.88 103 GLN A O 1
ATOM 776 N N . LEU A 1 104 ? -18.018 -5.777 38.027 1.00 59.38 104 LEU A N 1
ATOM 777 C CA . LEU A 1 104 ? -18.244 -6.818 37.028 1.00 59.38 104 LEU A CA 1
ATOM 778 C C . LEU A 1 104 ? -18.064 -6.263 35.612 1.00 59.38 104 LEU A C 1
ATOM 780 O O . LEU A 1 104 ? -17.317 -6.834 34.831 1.00 59.38 104 LEU A O 1
ATOM 784 N N . VAL A 1 105 ? -18.672 -5.117 35.296 1.00 58.81 105 VAL A N 1
ATOM 785 C CA . VAL A 1 105 ? -18.514 -4.464 33.987 1.00 58.81 105 VAL A CA 1
ATOM 786 C C . VAL A 1 105 ? -17.046 -4.124 33.727 1.00 58.81 105 VAL A C 1
ATOM 788 O O . VAL A 1 105 ? -16.541 -4.415 32.650 1.00 58.81 105 VAL A O 1
ATOM 791 N N . LEU A 1 106 ? -16.329 -3.570 34.707 1.00 57.97 106 LEU A N 1
ATOM 792 C CA . LEU A 1 106 ? -14.907 -3.251 34.567 1.00 57.97 106 LEU A CA 1
ATOM 793 C C . LEU A 1 106 ? -14.028 -4.496 34.484 1.00 57.97 106 LEU A C 1
ATOM 795 O O . LEU A 1 106 ? -13.087 -4.503 33.702 1.00 57.97 106 LEU A O 1
ATOM 799 N N . THR A 1 107 ? -14.308 -5.533 35.271 1.00 61.06 107 THR A N 1
ATOM 800 C CA . THR A 1 107 ? -13.564 -6.799 35.236 1.00 61.06 107 THR A CA 1
ATOM 801 C C . THR A 1 107 ? -13.745 -7.466 33.888 1.00 61.06 107 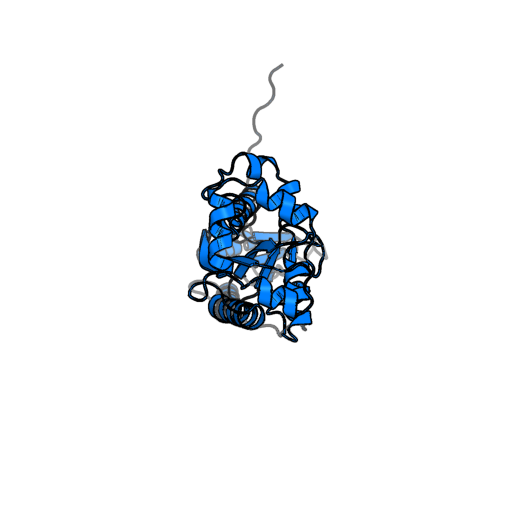THR A C 1
ATOM 803 O O . THR A 1 107 ? -12.756 -7.845 33.285 1.00 61.06 107 THR A O 1
ATOM 806 N N . GLU A 1 108 ? -14.963 -7.517 33.361 1.00 56.00 108 GLU A N 1
ATOM 807 C CA . GLU A 1 108 ? -15.240 -8.083 32.041 1.00 56.00 108 GLU A CA 1
ATOM 808 C C . GLU A 1 108 ? -14.626 -7.246 30.912 1.00 56.00 108 GLU A C 1
ATOM 810 O O . GLU A 1 108 ? -14.013 -7.790 29.997 1.00 56.00 108 GLU A O 1
ATOM 815 N N . LEU A 1 109 ? -14.696 -5.912 30.993 1.00 53.72 109 LEU A N 1
ATOM 816 C CA . LEU A 1 109 ? -14.010 -5.031 30.040 1.00 53.72 109 LEU A CA 1
ATOM 817 C C . LEU A 1 109 ? -12.478 -5.186 30.097 1.00 53.72 109 LEU A C 1
ATOM 819 O O . LEU A 1 109 ? -11.823 -5.030 29.070 1.00 53.72 109 LEU A O 1
ATOM 823 N N . ARG A 1 110 ? -11.911 -5.498 31.272 1.00 54.62 110 ARG A N 1
ATOM 824 C CA . ARG A 1 110 ? -10.467 -5.720 31.491 1.00 54.62 110 ARG A CA 1
ATOM 825 C C . ARG A 1 110 ? -10.009 -7.149 31.178 1.00 54.62 110 ARG A C 1
ATOM 827 O O . ARG A 1 110 ? -8.851 -7.330 30.824 1.00 54.62 110 ARG A O 1
ATOM 834 N N . ALA A 1 111 ? -10.878 -8.145 31.342 1.00 48.81 111 ALA A N 1
ATOM 835 C CA . ALA A 1 111 ? -10.582 -9.569 31.171 1.00 48.81 111 ALA A CA 1
ATOM 836 C C . ALA A 1 111 ? -10.697 -10.030 29.712 1.00 48.81 111 ALA A C 1
ATOM 838 O O . ALA A 1 111 ? -10.216 -11.109 29.369 1.00 48.81 111 ALA A O 1
ATOM 839 N N . GLN A 1 112 ? -11.308 -9.226 28.837 1.00 45.88 112 GLN A N 1
ATOM 840 C CA . GLN A 1 112 ? -11.309 -9.522 27.410 1.00 45.88 112 GLN A CA 1
ATOM 841 C C . GLN A 1 112 ? -9.919 -9.289 26.807 1.00 45.88 112 GLN A C 1
ATOM 843 O O . GLN A 1 112 ? -9.300 -8.261 27.093 1.00 45.88 112 GLN A O 1
ATOM 848 N N . PRO A 1 113 ? -9.443 -10.178 25.915 1.00 46.09 113 PRO A N 1
ATOM 849 C CA . PRO A 1 113 ? -8.191 -9.949 25.215 1.00 46.09 113 PRO A CA 1
ATOM 850 C C . PRO A 1 113 ? -8.253 -8.600 24.490 1.00 46.09 113 PRO A C 1
ATOM 852 O O . PRO A 1 113 ? -9.269 -8.236 23.870 1.00 46.09 113 PRO A O 1
ATOM 855 N N . ALA A 1 114 ? -7.169 -7.831 24.602 1.00 52.47 114 ALA A N 1
ATOM 856 C CA . ALA A 1 114 ? -6.998 -6.617 23.823 1.00 52.47 114 ALA A CA 1
ATOM 857 C C . ALA A 1 114 ? -7.139 -7.004 22.343 1.00 52.47 114 ALA A C 1
ATOM 859 O O . ALA A 1 114 ? -6.344 -7.789 21.834 1.00 52.47 114 ALA A O 1
ATOM 860 N N . VAL A 1 115 ? -8.176 -6.508 21.656 1.00 59.66 115 VAL A N 1
ATOM 861 C CA . VAL A 1 115 ? -8.192 -6.606 20.190 1.00 59.66 115 VAL A CA 1
ATOM 862 C C . VAL A 1 115 ? -7.077 -5.686 19.753 1.00 59.66 115 VAL A C 1
ATOM 864 O O . VAL A 1 115 ? -7.093 -4.499 20.084 1.00 59.66 115 VAL A O 1
ATOM 867 N N . LEU A 1 116 ? -6.084 -6.263 19.085 1.00 65.56 116 LEU A N 1
ATOM 868 C CA . LEU A 1 116 ? -5.007 -5.486 18.503 1.00 65.56 116 LEU A CA 1
ATOM 869 C C . LEU A 1 116 ? -5.629 -4.417 17.594 1.00 65.56 116 LEU A C 1
ATOM 871 O O . LEU A 1 116 ? -6.557 -4.730 16.840 1.00 65.56 116 LEU A O 1
ATOM 875 N N . PRO A 1 117 ? -5.165 -3.160 17.675 1.00 81.50 117 PRO A N 1
ATOM 876 C CA . PRO A 1 117 ? -5.671 -2.109 16.809 1.00 81.50 117 PRO A CA 1
ATOM 877 C C . PRO A 1 117 ? -5.436 -2.502 15.348 1.00 81.50 117 PRO A C 1
ATOM 879 O O . PRO A 1 117 ? -4.416 -3.117 15.017 1.00 81.50 117 PRO A O 1
ATOM 882 N N . ARG A 1 118 ? -6.404 -2.180 14.481 1.00 88.75 118 ARG A N 1
ATOM 883 C CA . ARG A 1 118 ? -6.322 -2.504 13.055 1.00 88.75 118 ARG A CA 1
ATOM 884 C C . ARG A 1 118 ? -5.090 -1.836 12.450 1.00 88.75 118 ARG A C 1
ATOM 886 O O . ARG A 1 118 ? -4.879 -0.637 12.625 1.00 88.75 118 ARG A O 1
ATOM 893 N N . ARG A 1 119 ? -4.311 -2.607 11.699 1.00 94.06 119 ARG A N 1
ATOM 894 C CA . ARG A 1 119 ? -3.159 -2.108 10.948 1.00 94.06 119 ARG A CA 1
ATOM 895 C C . ARG A 1 119 ? -3.548 -1.941 9.485 1.00 94.06 119 ARG A C 1
ATOM 897 O O . ARG A 1 119 ? -4.074 -2.855 8.850 1.00 94.06 119 ARG A O 1
ATOM 904 N N . HIS A 1 120 ? -3.321 -0.746 8.970 1.00 96.50 120 HIS A N 1
ATOM 905 C CA . HIS A 1 120 ? -3.626 -0.360 7.604 1.00 96.50 120 HIS A CA 1
ATOM 906 C C . HIS A 1 120 ? -2.348 -0.388 6.777 1.00 96.50 120 HIS A C 1
ATOM 908 O O . HIS A 1 120 ? -1.334 0.130 7.228 1.00 96.50 120 HIS A O 1
ATOM 914 N N . VAL A 1 121 ? -2.408 -0.965 5.580 1.00 97.94 121 VAL A N 1
ATOM 915 C CA . VAL A 1 121 ? -1.314 -1.018 4.608 1.00 97.94 121 VAL A CA 1
ATOM 916 C C . VAL A 1 121 ? -1.731 -0.171 3.408 1.00 97.94 121 VAL A C 1
ATOM 918 O O . VAL A 1 121 ? -2.621 -0.579 2.668 1.00 97.94 121 VAL A O 1
ATOM 921 N N . MET A 1 122 ? -1.165 1.023 3.241 1.00 98.31 122 MET A N 1
ATOM 922 C CA . MET A 1 122 ? -1.359 1.832 2.031 1.00 98.31 122 MET A CA 1
ATOM 923 C C . MET A 1 122 ? -0.341 1.422 0.981 1.00 98.31 122 MET A C 1
ATOM 925 O O . MET A 1 122 ? 0.848 1.413 1.293 1.00 98.31 122 MET A O 1
ATOM 929 N N . LEU A 1 123 ? -0.812 1.098 -0.223 1.00 97.62 123 LEU A N 1
ATOM 930 C CA . LEU A 1 123 ? 0.006 0.670 -1.350 1.00 97.62 123 LEU A CA 1
ATOM 931 C C . LEU A 1 123 ? -0.081 1.663 -2.499 1.00 97.62 123 LEU A C 1
ATOM 933 O O . LEU A 1 123 ? -1.163 2.159 -2.812 1.00 97.62 123 LEU A O 1
ATOM 937 N N . ASP A 1 124 ? 1.046 1.842 -3.169 1.00 98.25 124 ASP A N 1
ATOM 938 C CA . ASP A 1 124 ? 1.127 2.421 -4.501 1.00 98.25 124 ASP A CA 1
ATOM 939 C C . ASP A 1 124 ? 2.134 1.611 -5.334 1.00 98.25 124 ASP A C 1
ATOM 941 O O . ASP A 1 124 ? 3.057 0.999 -4.781 1.00 98.25 124 ASP A O 1
ATOM 945 N N . LEU A 1 125 ? 1.905 1.521 -6.644 1.00 98.12 125 LEU A N 1
ATOM 946 C CA . LEU A 1 125 ? 2.704 0.709 -7.556 1.00 98.12 125 LEU A CA 1
ATOM 947 C C . LEU A 1 125 ? 3.160 1.536 -8.738 1.00 98.12 125 LEU A C 1
ATOM 949 O O . LEU A 1 125 ? 2.353 2.213 -9.371 1.00 98.12 125 LEU A O 1
ATOM 953 N N . GLU A 1 126 ? 4.393 1.285 -9.160 1.00 97.44 126 GLU A N 1
ATOM 954 C CA . GLU A 1 126 ? 4.853 1.739 -10.460 1.00 97.44 126 GLU A CA 1
ATOM 955 C C . GLU A 1 126 ? 4.944 0.574 -11.435 1.00 97.44 126 GLU A C 1
ATOM 957 O O . GLU A 1 126 ? 5.582 -0.456 -11.181 1.00 97.44 126 GLU A O 1
ATOM 962 N N . THR A 1 127 ? 4.258 0.724 -12.570 1.00 97.00 127 THR A N 1
ATOM 963 C CA . THR A 1 127 ? 4.040 -0.373 -13.514 1.00 97.00 127 THR A CA 1
ATOM 964 C C . THR A 1 127 ? 4.256 0.046 -14.962 1.00 97.00 127 THR A C 1
ATOM 966 O O . THR A 1 127 ? 4.247 1.225 -15.326 1.00 97.00 127 THR A O 1
ATOM 969 N N . LEU A 1 128 ? 4.472 -0.945 -15.828 1.00 96.94 128 LEU A N 1
ATOM 970 C CA . LEU A 1 128 ? 4.711 -0.744 -17.261 1.00 96.94 128 LEU A CA 1
ATOM 971 C C . LEU A 1 128 ? 3.458 -0.985 -18.115 1.00 96.94 128 LEU A C 1
ATOM 973 O O . LEU A 1 128 ? 3.540 -1.117 -19.338 1.00 96.94 128 LEU A O 1
ATOM 977 N N . SER A 1 129 ? 2.280 -1.061 -17.493 1.00 97.06 129 SER A N 1
ATOM 978 C CA . SER A 1 129 ? 0.998 -1.260 -18.168 1.00 97.06 129 SER A CA 1
ATOM 979 C C . SER A 1 129 ? -0.159 -0.842 -17.262 1.00 97.06 129 SER A C 1
ATOM 981 O O . SER A 1 129 ? -0.068 -0.911 -16.050 1.00 97.06 129 SER A O 1
ATOM 983 N N . THR A 1 130 ? -1.292 -0.464 -17.852 1.00 94.88 130 THR A N 1
ATOM 984 C CA . THR A 1 130 ? -2.531 -0.175 -17.106 1.00 94.88 130 THR A CA 1
ATOM 985 C C . THR A 1 130 ? -3.470 -1.382 -16.993 1.00 94.88 130 THR A C 1
ATOM 987 O O . THR A 1 130 ? -4.605 -1.254 -16.536 1.00 94.88 130 THR A O 1
ATOM 990 N N . TYR A 1 131 ? -3.042 -2.550 -17.476 1.00 96.00 131 TYR A N 1
ATOM 991 C CA . TYR A 1 131 ? -3.799 -3.802 -17.389 1.00 96.00 131 TYR A CA 1
ATOM 992 C C . TYR A 1 131 ? -3.511 -4.551 -16.092 1.00 96.00 131 TYR A C 1
ATOM 994 O O . TYR A 1 131 ? -2.474 -4.353 -15.474 1.00 96.00 131 TYR A O 1
ATOM 1002 N N . LYS A 1 132 ? -4.417 -5.457 -15.707 1.00 95.88 132 LYS A N 1
ATOM 1003 C CA . LYS A 1 132 ? -4.294 -6.232 -14.464 1.00 95.88 132 LYS A CA 1
ATOM 1004 C C . LYS A 1 132 ? -3.007 -7.054 -14.399 1.00 95.88 132 LYS A C 1
ATOM 1006 O O . LYS A 1 132 ? -2.389 -7.113 -13.357 1.00 95.88 132 LYS A O 1
ATOM 1011 N N . ASN A 1 133 ? -2.559 -7.637 -15.504 1.00 97.06 133 ASN A N 1
ATOM 1012 C CA . ASN A 1 133 ? -1.321 -8.415 -15.540 1.00 97.06 133 ASN A CA 1
ATOM 1013 C C . ASN A 1 133 ? -0.077 -7.556 -15.825 1.00 97.06 133 ASN A C 1
ATOM 1015 O O . ASN A 1 133 ? 0.845 -8.035 -16.477 1.00 97.06 133 ASN A O 1
ATOM 1019 N N . ALA A 1 134 ? -0.051 -6.286 -15.410 1.00 97.81 134 ALA A N 1
ATOM 1020 C CA . ALA A 1 134 ? 1.082 -5.399 -15.653 1.00 97.81 134 ALA A CA 1
ATOM 1021 C C . ALA A 1 134 ? 2.387 -5.917 -15.026 1.00 97.81 134 ALA A C 1
ATOM 1023 O O . ALA A 1 134 ? 2.387 -6.519 -13.947 1.00 97.81 134 ALA A O 1
ATOM 1024 N N . VAL A 1 135 ? 3.504 -5.630 -15.696 1.00 98.00 135 VAL A N 1
ATOM 1025 C CA . VAL A 1 135 ? 4.834 -5.695 -15.075 1.00 98.00 135 VAL A CA 1
ATOM 1026 C C . VAL A 1 135 ? 4.935 -4.586 -14.034 1.00 98.00 135 VAL A C 1
ATOM 1028 O O . VAL A 1 135 ? 4.699 -3.419 -14.359 1.00 98.00 135 VAL A O 1
ATOM 1031 N N . ILE A 1 136 ? 5.279 -4.964 -12.806 1.00 98.06 136 ILE A N 1
ATOM 1032 C CA . ILE A 1 136 ? 5.488 -4.063 -11.670 1.00 98.06 136 ILE A CA 1
ATOM 1033 C C . ILE A 1 136 ? 6.996 -3.902 -11.501 1.00 98.06 136 ILE A C 1
ATOM 1035 O O . ILE A 1 136 ? 7.714 -4.898 -11.527 1.00 98.06 136 ILE A O 1
ATOM 1039 N N . TRP A 1 137 ? 7.473 -2.668 -11.350 1.00 97.25 137 TRP A N 1
ATOM 1040 C CA . TRP A 1 137 ? 8.900 -2.392 -11.146 1.00 97.25 137 TRP A CA 1
ATOM 1041 C C . TRP A 1 137 ? 9.198 -1.719 -9.797 1.00 97.25 137 TRP A C 1
ATOM 1043 O O . TRP A 1 137 ? 10.341 -1.765 -9.341 1.00 97.25 137 TRP A O 1
ATOM 1053 N N . SER A 1 138 ? 8.186 -1.157 -9.124 1.00 98.12 138 SER A N 1
ATOM 1054 C CA . SER A 1 138 ? 8.281 -0.725 -7.724 1.00 98.12 138 SER A CA 1
ATOM 1055 C C . SER A 1 138 ? 6.972 -0.965 -6.962 1.00 98.12 138 SER A C 1
ATOM 1057 O O . SER A 1 138 ? 5.882 -0.803 -7.518 1.00 98.12 138 SER A O 1
ATOM 1059 N N . ILE A 1 139 ? 7.093 -1.351 -5.688 1.00 98.50 139 ILE A N 1
ATOM 1060 C CA . ILE A 1 139 ? 6.002 -1.418 -4.706 1.00 98.50 139 ILE A CA 1
ATOM 1061 C C . ILE A 1 139 ? 6.352 -0.483 -3.549 1.00 98.50 139 ILE A C 1
ATOM 1063 O O . ILE A 1 139 ? 7.308 -0.732 -2.814 1.00 98.50 139 ILE A O 1
ATOM 1067 N N . GLY A 1 140 ? 5.547 0.553 -3.340 1.00 98.38 140 GLY A N 1
ATOM 1068 C CA . GLY A 1 140 ? 5.631 1.429 -2.179 1.00 98.38 140 GLY A CA 1
ATOM 1069 C C . GLY A 1 140 ? 4.563 1.060 -1.165 1.00 98.38 140 GLY A C 1
ATOM 1070 O O . GLY A 1 140 ? 3.388 0.945 -1.514 1.00 98.38 140 GLY A O 1
ATOM 1071 N N . ALA A 1 141 ? 4.952 0.875 0.096 1.00 98.50 141 ALA A N 1
ATOM 1072 C CA . ALA A 1 141 ? 4.008 0.527 1.146 1.00 98.50 141 ALA A CA 1
ATOM 1073 C C . ALA A 1 141 ? 4.267 1.275 2.454 1.00 98.50 141 ALA A C 1
ATOM 1075 O O . ALA A 1 141 ? 5.399 1.357 2.934 1.00 98.50 141 ALA A O 1
ATOM 1076 N N . GLN A 1 142 ? 3.192 1.754 3.082 1.00 98.56 142 GLN A N 1
ATOM 1077 C CA . GLN A 1 142 ? 3.224 2.323 4.428 1.00 98.56 142 GLN A CA 1
ATOM 1078 C C . GLN A 1 142 ? 2.206 1.624 5.330 1.00 98.56 142 GLN A C 1
ATOM 1080 O O . GLN A 1 142 ? 1.018 1.554 5.015 1.00 98.56 142 GLN A O 1
ATOM 1085 N N . ILE A 1 143 ? 2.676 1.132 6.476 1.00 98.31 143 ILE A N 1
ATOM 1086 C CA . ILE A 1 143 ? 1.858 0.511 7.515 1.00 98.31 143 ILE A CA 1
ATOM 1087 C C . ILE A 1 143 ? 1.626 1.515 8.636 1.00 98.31 143 ILE A C 1
ATOM 1089 O O . ILE A 1 143 ? 2.571 2.074 9.193 1.00 98.31 143 ILE A O 1
ATOM 1093 N N . PHE A 1 144 ? 0.367 1.720 9.002 1.00 96.06 144 PHE A N 1
ATOM 1094 C CA . PHE A 1 144 ? -0.036 2.674 10.030 1.00 96.06 144 PHE A CA 1
ATOM 1095 C C . PHE A 1 144 ? -1.230 2.158 10.839 1.00 96.06 144 PHE A C 1
ATOM 1097 O O . PHE A 1 144 ? -1.963 1.264 10.417 1.00 96.06 144 PHE A O 1
ATOM 1104 N N . THR A 1 145 ? -1.413 2.698 12.039 1.00 92.56 145 THR A N 1
ATOM 1105 C CA . THR A 1 145 ? -2.457 2.280 12.986 1.00 92.56 145 THR A CA 1
ATOM 1106 C C . THR A 1 145 ? -3.013 3.482 13.735 1.00 92.56 145 THR A C 1
ATOM 1108 O O . THR A 1 145 ? -2.315 4.484 13.902 1.00 92.56 145 THR A O 1
ATOM 1111 N N . PHE A 1 146 ? -4.243 3.365 14.230 1.00 85.44 146 PHE A N 1
ATOM 1112 C CA . PHE A 1 146 ? -4.794 4.291 15.214 1.00 85.44 146 PHE A CA 1
ATOM 1113 C C . PHE A 1 146 ? -4.801 3.634 16.590 1.00 85.44 146 PHE A C 1
ATOM 1115 O O . PHE A 1 146 ? -5.495 2.641 16.809 1.00 85.44 146 PHE A O 1
ATOM 1122 N N . THR A 1 147 ? -4.025 4.182 17.521 1.00 79.88 147 THR A N 1
ATOM 1123 C CA . THR A 1 147 ? -3.905 3.646 18.881 1.00 79.88 147 THR A CA 1
ATOM 1124 C C . THR A 1 147 ? -3.811 4.801 19.866 1.00 79.88 147 THR A C 1
ATOM 1126 O O . THR A 1 147 ? -3.083 5.761 19.632 1.00 79.88 147 THR A O 1
ATOM 1129 N N . GLY A 1 148 ? -4.544 4.727 20.980 1.00 69.69 148 GLY A N 1
ATOM 1130 C CA . GLY A 1 148 ? -4.441 5.731 22.046 1.00 69.69 148 GLY A CA 1
ATOM 1131 C C . GLY A 1 148 ? -4.843 7.151 21.625 1.00 69.69 148 GLY A C 1
ATOM 1132 O O . GLY A 1 148 ? -4.330 8.113 22.184 1.00 69.69 148 GLY A O 1
ATOM 1133 N N . GLY A 1 149 ? -5.733 7.293 20.636 1.00 73.56 149 GLY A N 1
ATOM 1134 C CA . GLY A 1 149 ? -6.187 8.598 20.147 1.00 73.56 149 GLY A CA 1
ATOM 1135 C C . GLY A 1 149 ? -5.309 9.221 19.056 1.00 73.56 149 GLY A C 1
ATOM 1136 O O . GLY A 1 149 ? -5.590 10.339 18.629 1.00 73.56 149 GLY A O 1
ATOM 1137 N N . GLN A 1 150 ? -4.272 8.521 18.588 1.00 82.94 150 GLN A N 1
ATOM 1138 C CA . GLN A 1 150 ? -3.312 9.045 17.620 1.00 82.94 150 GLN A CA 1
ATOM 1139 C C . GLN A 1 150 ? -3.063 8.065 16.466 1.00 82.94 150 GLN A C 1
ATOM 1141 O O . GLN A 1 150 ? -3.000 6.849 16.654 1.00 82.94 150 GLN A O 1
ATOM 1146 N N . TRP A 1 151 ? -2.890 8.622 15.264 1.00 88.06 151 TRP A N 1
ATOM 1147 C CA . TRP A 1 151 ? -2.389 7.898 14.098 1.00 88.06 151 TRP A CA 1
ATOM 1148 C C . TRP A 1 151 ? -0.865 7.805 14.137 1.00 88.06 151 TRP A C 1
ATOM 1150 O O . TRP A 1 151 ? -0.183 8.822 14.281 1.00 88.06 151 TRP A O 1
ATOM 1160 N N . THR A 1 152 ? -0.343 6.597 13.954 1.00 91.62 152 THR A N 1
ATOM 1161 C CA . THR A 1 152 ? 1.094 6.317 14.000 1.00 91.62 152 THR A CA 1
ATOM 1162 C C . THR A 1 152 ? 1.497 5.457 12.812 1.00 91.62 152 THR A C 1
ATOM 1164 O O . THR A 1 152 ? 0.865 4.434 12.542 1.00 91.62 152 THR A O 1
ATOM 1167 N N . VAL A 1 153 ? 2.567 5.858 12.124 1.00 96.06 153 VAL A N 1
ATOM 1168 C CA . VAL A 1 153 ? 3.244 5.024 11.124 1.00 96.06 153 VAL A CA 1
ATOM 1169 C C . VAL A 1 153 ? 4.102 3.999 11.862 1.00 96.06 153 VAL A C 1
ATOM 1171 O O . VAL A 1 153 ? 4.892 4.362 12.730 1.00 96.06 153 VAL A O 1
ATOM 1174 N N . LEU A 1 154 ? 3.910 2.722 11.544 1.00 96.00 154 LEU A N 1
ATOM 1175 C CA . LEU A 1 154 ? 4.627 1.601 12.150 1.00 96.00 154 LEU A CA 1
ATOM 1176 C C . LEU A 1 154 ? 5.839 1.192 11.318 1.00 96.00 154 LEU A C 1
ATOM 1178 O O . LEU A 1 154 ? 6.897 0.911 11.871 1.00 96.00 154 LEU A O 1
ATOM 1182 N N . ALA A 1 155 ? 5.675 1.163 9.998 1.00 97.88 155 ALA A N 1
ATOM 1183 C CA . ALA A 1 155 ? 6.723 0.806 9.060 1.00 97.88 155 ALA A CA 1
ATOM 1184 C C . ALA A 1 155 ? 6.420 1.409 7.691 1.00 97.88 155 ALA A C 1
ATOM 1186 O O . ALA A 1 155 ? 5.265 1.645 7.340 1.00 97.88 155 ALA A O 1
ATOM 1187 N N . GLU A 1 156 ? 7.456 1.621 6.898 1.00 98.44 156 GLU A N 1
ATOM 1188 C CA . GLU A 1 156 ? 7.332 1.997 5.498 1.00 98.44 156 GLU A CA 1
ATOM 1189 C C . GLU A 1 156 ? 8.514 1.424 4.725 1.00 98.44 156 GLU A C 1
ATOM 1191 O O . GLU A 1 156 ? 9.615 1.309 5.272 1.00 98.44 156 GLU A O 1
ATOM 1196 N N . ARG A 1 157 ? 8.276 1.001 3.486 1.00 97.94 157 ARG A N 1
ATOM 1197 C CA . ARG A 1 157 ? 9.311 0.405 2.649 1.00 97.94 157 ARG A CA 1
ATOM 1198 C C . ARG A 1 157 ? 8.949 0.506 1.175 1.00 97.94 157 ARG A C 1
ATOM 1200 O O . ARG A 1 157 ? 7.780 0.407 0.810 1.00 97.94 157 ARG A O 1
ATOM 1207 N N . GLU A 1 158 ? 9.977 0.663 0.355 1.00 97.69 158 GLU A N 1
ATOM 1208 C CA . GLU A 1 158 ? 9.900 0.500 -1.091 1.00 97.69 158 GLU A CA 1
ATOM 1209 C C . GLU A 1 158 ? 10.617 -0.791 -1.503 1.00 97.69 158 GLU A C 1
ATOM 1211 O O . GLU A 1 158 ? 11.683 -1.112 -0.966 1.00 97.69 158 GLU A O 1
ATOM 1216 N N . PHE A 1 159 ? 10.022 -1.532 -2.433 1.00 97.81 159 PHE A N 1
ATOM 1217 C CA . PHE A 1 159 ? 10.573 -2.756 -3.005 1.00 97.81 159 PHE A CA 1
ATOM 1218 C C . PHE A 1 159 ? 10.774 -2.543 -4.500 1.00 97.81 159 PHE A C 1
ATOM 1220 O O . PHE A 1 159 ? 9.800 -2.414 -5.240 1.00 97.81 159 PHE A O 1
ATOM 1227 N N . PHE A 1 160 ? 12.030 -2.529 -4.942 1.00 97.75 160 PHE A N 1
ATOM 1228 C CA . PHE A 1 160 ? 12.359 -2.462 -6.361 1.00 97.75 160 PHE A CA 1
ATOM 1229 C C . PHE A 1 160 ? 12.396 -3.861 -6.963 1.00 97.75 160 PHE A C 1
ATOM 1231 O O . PHE A 1 160 ? 12.938 -4.804 -6.380 1.00 97.75 160 PHE A O 1
ATOM 1238 N N . ILE A 1 161 ? 11.813 -3.983 -8.148 1.00 97.94 161 ILE A N 1
ATOM 1239 C CA . ILE A 1 161 ? 11.655 -5.247 -8.855 1.00 97.94 161 ILE A CA 1
ATOM 1240 C C . ILE A 1 161 ? 12.374 -5.142 -10.187 1.00 97.94 161 ILE A C 1
ATOM 1242 O O . ILE A 1 161 ? 12.167 -4.180 -10.924 1.00 97.94 161 ILE A O 1
ATOM 1246 N N . ASP A 1 162 ? 13.176 -6.151 -10.515 1.00 96.50 162 ASP A N 1
ATOM 1247 C CA . ASP A 1 162 ? 13.717 -6.307 -11.856 1.00 96.50 162 ASP A CA 1
ATOM 1248 C C . ASP A 1 162 ? 12.563 -6.520 -12.836 1.00 96.50 162 ASP A C 1
ATOM 1250 O O . ASP A 1 162 ? 11.958 -7.595 -12.901 1.00 96.50 162 ASP A O 1
ATOM 1254 N N . ALA A 1 163 ? 12.263 -5.480 -13.613 1.00 95.31 163 ALA A N 1
ATOM 1255 C CA . ALA A 1 163 ? 11.169 -5.486 -14.570 1.00 95.31 163 ALA A CA 1
ATOM 1256 C C . ALA A 1 163 ? 11.299 -6.624 -15.597 1.00 95.31 163 ALA A C 1
ATOM 1258 O O . ALA A 1 163 ? 10.277 -7.146 -16.048 1.00 95.31 163 ALA A O 1
ATOM 1259 N N . GLN A 1 164 ? 12.526 -7.041 -15.943 1.00 95.56 164 GLN A N 1
ATOM 1260 C CA . GLN A 1 164 ? 12.735 -8.141 -16.882 1.00 95.56 164 GLN A CA 1
ATOM 1261 C C . GLN A 1 164 ? 12.206 -9.459 -16.312 1.00 95.56 164 GLN A C 1
ATOM 1263 O O . GLN A 1 164 ? 11.511 -10.188 -17.014 1.00 95.56 164 GLN A O 1
ATOM 1268 N N . SER A 1 165 ? 12.418 -9.720 -15.021 1.00 97.62 165 SER A N 1
ATOM 1269 C CA . SER A 1 165 ? 11.893 -10.925 -14.369 1.00 97.62 165 SER A CA 1
ATOM 1270 C C . SER A 1 165 ? 10.356 -11.012 -14.396 1.00 97.62 165 SER A C 1
ATOM 1272 O O . SER A 1 165 ? 9.798 -12.102 -14.533 1.00 97.62 165 SER A O 1
ATOM 1274 N N . GLY A 1 166 ? 9.657 -9.871 -14.332 1.00 97.31 166 GLY A N 1
ATOM 1275 C CA . GLY A 1 166 ? 8.200 -9.809 -14.480 1.00 97.31 166 GLY A CA 1
ATOM 1276 C C . GLY A 1 166 ? 7.735 -10.039 -15.921 1.00 97.31 166 GLY A C 1
ATOM 1277 O O . GLY A 1 166 ? 6.712 -10.688 -16.143 1.00 97.31 166 GLY A O 1
ATOM 1278 N N . ILE A 1 167 ? 8.497 -9.556 -16.911 1.00 97.56 167 ILE A N 1
ATOM 1279 C CA . ILE A 1 167 ? 8.264 -9.849 -18.337 1.00 97.56 167 ILE A CA 1
ATOM 1280 C C . ILE A 1 167 ? 8.431 -11.348 -18.599 1.00 97.56 167 ILE A C 1
ATOM 1282 O O . ILE A 1 167 ? 7.556 -11.965 -19.207 1.00 97.56 167 ILE A O 1
ATOM 1286 N N . ASP A 1 168 ? 9.516 -11.939 -18.100 1.00 98.19 168 ASP A N 1
ATOM 1287 C CA . ASP A 1 168 ? 9.837 -13.358 -18.275 1.00 98.19 168 ASP A CA 1
ATOM 1288 C C . ASP A 1 168 ? 8.770 -14.267 -17.642 1.00 98.19 168 ASP A C 1
ATOM 1290 O O . ASP A 1 168 ? 8.484 -15.351 -18.152 1.00 98.19 168 ASP A O 1
ATOM 1294 N N . ALA A 1 169 ? 8.114 -13.794 -16.578 1.00 97.81 169 ALA A N 1
ATOM 1295 C CA . ALA A 1 169 ? 6.978 -14.453 -15.934 1.00 97.81 169 ALA A CA 1
ATOM 1296 C C . ALA A 1 169 ? 5.623 -14.236 -16.645 1.00 97.81 169 ALA A C 1
ATOM 1298 O O . ALA A 1 169 ? 4.583 -14.668 -16.145 1.00 97.81 169 ALA A O 1
ATOM 1299 N N . GLY A 1 170 ? 5.602 -13.570 -17.805 1.00 97.88 170 GLY A N 1
ATOM 1300 C CA . GLY A 1 170 ? 4.393 -13.335 -18.603 1.00 97.88 170 GLY A CA 1
ATOM 1301 C C . GLY A 1 170 ? 3.635 -12.045 -18.267 1.00 97.88 170 GLY A C 1
ATOM 1302 O O . GLY A 1 170 ? 2.476 -11.888 -18.666 1.00 97.88 170 GLY A O 1
ATOM 1303 N N . GLY A 1 171 ? 4.261 -11.117 -17.541 1.00 98.06 171 GLY A N 1
ATOM 1304 C CA . GLY A 1 171 ? 3.725 -9.784 -17.292 1.00 98.06 171 GLY A CA 1
ATOM 1305 C C . GLY A 1 171 ? 3.607 -8.951 -18.574 1.00 98.06 171 GLY A C 1
ATOM 1306 O O . GLY A 1 171 ? 4.422 -9.029 -19.492 1.00 98.06 171 GLY A O 1
ATOM 1307 N N . HIS A 1 172 ? 2.573 -8.119 -18.642 1.00 98.38 172 HIS A N 1
ATOM 1308 C CA . HIS A 1 172 ? 2.278 -7.282 -19.797 1.00 98.38 172 HIS A CA 1
ATOM 1309 C C . HIS A 1 172 ? 2.961 -5.915 -19.706 1.00 98.38 172 HIS A C 1
ATOM 1311 O O . HIS A 1 172 ? 2.829 -5.199 -18.709 1.00 98.38 172 HIS A O 1
ATOM 1317 N N . VAL A 1 173 ? 3.590 -5.507 -20.808 1.00 97.94 173 VAL A N 1
ATOM 1318 C CA . VAL A 1 173 ? 4.132 -4.161 -21.023 1.00 97.94 173 VAL A CA 1
ATOM 1319 C C . VAL A 1 173 ? 3.333 -3.473 -22.120 1.00 97.94 173 VAL A C 1
ATOM 1321 O O . VAL A 1 173 ? 3.084 -4.041 -23.182 1.00 97.94 173 VAL A O 1
ATOM 1324 N N . ARG A 1 174 ? 2.932 -2.223 -21.884 1.00 97.38 174 ARG A N 1
ATOM 1325 C CA . ARG A 1 174 ? 2.177 -1.423 -22.847 1.00 97.38 174 ARG A CA 1
ATOM 1326 C C . ARG A 1 174 ? 3.027 -0.265 -23.355 1.00 97.38 174 ARG A C 1
ATOM 1328 O O . ARG A 1 174 ? 3.430 0.595 -22.579 1.00 97.38 174 ARG A O 1
ATOM 1335 N N . ALA A 1 175 ? 3.194 -0.174 -24.675 1.00 96.81 175 ALA A N 1
ATOM 1336 C CA . ALA A 1 175 ? 3.980 0.889 -25.311 1.00 96.81 175 ALA A CA 1
ATOM 1337 C C . ALA A 1 175 ? 3.562 2.304 -24.866 1.00 96.81 175 ALA A C 1
ATOM 1339 O O . ALA A 1 175 ? 4.412 3.114 -24.518 1.00 96.81 175 ALA A O 1
ATOM 1340 N N . ASN A 1 176 ? 2.257 2.593 -24.785 1.00 96.69 176 ASN A N 1
ATOM 1341 C CA . ASN A 1 176 ? 1.778 3.907 -24.331 1.00 96.69 176 ASN A CA 1
ATOM 1342 C C . ASN A 1 176 ? 2.154 4.218 -22.874 1.00 96.69 176 ASN A C 1
ATOM 1344 O O . ASN A 1 176 ? 2.347 5.383 -22.544 1.00 96.69 176 ASN A O 1
ATOM 1348 N N . THR A 1 177 ? 2.269 3.203 -22.011 1.00 95.50 177 THR A N 1
ATOM 1349 C CA . THR A 1 177 ? 2.723 3.393 -20.627 1.00 95.50 177 THR A CA 1
ATOM 1350 C C . THR A 1 177 ? 4.219 3.699 -20.591 1.00 95.50 177 THR A C 1
ATOM 1352 O O . THR A 1 177 ? 4.631 4.596 -19.869 1.00 95.50 177 THR A O 1
ATOM 1355 N N . LEU A 1 178 ? 5.029 3.052 -21.437 1.00 94.31 178 LEU A N 1
ATOM 1356 C CA . LEU A 1 178 ? 6.446 3.406 -21.594 1.00 94.31 178 LEU A CA 1
ATOM 1357 C C . LEU A 1 178 ? 6.630 4.837 -22.118 1.00 94.31 178 LEU A C 1
ATOM 1359 O O . LEU A 1 178 ? 7.451 5.586 -21.600 1.00 94.31 178 LEU A O 1
ATOM 1363 N N . VAL A 1 179 ? 5.843 5.242 -23.121 1.00 96.19 179 VAL A N 1
ATOM 1364 C CA . VAL A 1 179 ? 5.854 6.623 -23.636 1.00 96.19 179 VAL A CA 1
ATOM 1365 C C . VAL A 1 179 ? 5.482 7.621 -22.544 1.00 96.19 179 VAL A C 1
ATOM 1367 O O . VAL A 1 179 ? 6.125 8.661 -22.422 1.00 96.19 179 VAL A O 1
ATOM 1370 N N . TRP A 1 180 ? 4.488 7.290 -21.719 1.00 95.69 180 TRP A N 1
ATOM 1371 C CA . TRP A 1 180 ? 4.112 8.108 -20.572 1.00 95.69 180 TRP A CA 1
ATOM 1372 C C . TRP A 1 180 ? 5.247 8.219 -19.539 1.00 95.69 180 TRP A C 1
ATOM 1374 O O . TRP A 1 180 ? 5.501 9.318 -19.048 1.00 95.69 180 TRP A O 1
ATOM 1384 N N . TRP A 1 181 ? 5.983 7.132 -19.276 1.00 94.50 181 TRP A N 1
ATOM 1385 C CA . TRP A 1 181 ? 7.164 7.140 -18.404 1.00 94.50 181 TRP A CA 1
ATOM 1386 C C . TRP A 1 181 ? 8.298 8.008 -18.945 1.00 94.50 181 TRP A C 1
ATOM 1388 O O . TRP A 1 181 ? 8.903 8.770 -18.195 1.00 94.50 181 TRP A O 1
ATOM 1398 N N . MET A 1 182 ? 8.563 7.957 -20.253 1.00 93.25 182 MET A N 1
ATOM 1399 C CA . MET A 1 182 ? 9.583 8.800 -20.891 1.00 93.25 182 MET A CA 1
ATOM 1400 C C . MET A 1 182 ? 9.272 10.301 -20.785 1.00 93.25 182 MET A C 1
ATOM 1402 O O . MET A 1 182 ? 10.193 11.113 -20.850 1.00 93.25 182 MET A O 1
ATOM 1406 N N . ALA A 1 183 ? 8.001 10.668 -20.603 1.00 94.31 183 ALA A N 1
ATOM 1407 C CA . ALA A 1 183 ? 7.567 12.048 -20.410 1.00 94.31 183 ALA A CA 1
ATOM 1408 C C . ALA A 1 183 ? 7.637 12.527 -18.946 1.00 94.31 183 ALA A C 1
ATOM 1410 O O . ALA A 1 183 ? 7.404 13.710 -18.696 1.00 94.31 183 ALA A O 1
ATOM 1411 N N . GLN A 1 184 ? 7.944 11.646 -17.984 1.00 94.50 184 GLN A N 1
ATOM 1412 C CA . GLN A 1 184 ? 8.022 12.027 -16.573 1.00 94.50 184 GLN A CA 1
ATOM 1413 C C . GLN A 1 184 ? 9.259 12.887 -16.261 1.00 94.50 184 GLN A C 1
ATOM 1415 O O . GLN A 1 184 ? 10.276 12.805 -16.969 1.00 94.50 184 GLN A O 1
ATOM 1420 N N . PRO A 1 185 ? 9.207 13.701 -15.186 1.00 92.44 185 PRO A N 1
ATOM 1421 C CA . PRO A 1 185 ? 10.371 14.424 -14.687 1.00 92.44 185 PRO A CA 1
ATOM 1422 C C . PRO A 1 185 ? 11.573 13.502 -14.468 1.00 92.44 185 PRO A C 1
ATOM 1424 O O . PRO A 1 185 ? 11.426 12.312 -14.188 1.00 92.44 185 PRO A O 1
ATOM 1427 N N . GLU A 1 186 ? 12.779 14.055 -14.594 1.00 93.44 186 GLU A N 1
ATOM 1428 C CA . GLU A 1 186 ? 14.020 13.286 -14.456 1.00 93.44 186 GLU A CA 1
ATOM 1429 C C . GLU A 1 186 ? 14.120 12.567 -13.110 1.00 93.44 186 GLU A C 1
ATOM 1431 O O . GLU A 1 186 ? 14.502 11.405 -13.080 1.00 93.44 186 GLU A O 1
ATOM 1436 N N . GLU A 1 187 ? 13.697 13.217 -12.028 1.00 92.19 187 GLU A N 1
ATOM 1437 C CA . GLU A 1 187 ? 13.693 12.659 -10.671 1.00 92.19 187 GLU A CA 1
ATOM 1438 C C . GLU A 1 187 ? 12.868 11.365 -10.576 1.00 92.19 187 GLU A C 1
ATOM 1440 O O . GLU A 1 187 ? 13.330 10.383 -9.999 1.00 92.19 187 GLU A O 1
ATOM 1445 N N . ALA A 1 188 ? 11.688 11.329 -11.205 1.00 89.25 188 ALA A N 1
ATOM 1446 C CA . ALA A 1 188 ? 10.836 10.141 -11.251 1.00 89.25 188 ALA A CA 1
ATOM 1447 C C . ALA A 1 188 ? 11.441 9.054 -12.153 1.00 89.25 188 ALA A C 1
ATOM 1449 O O . ALA A 1 188 ? 11.541 7.890 -11.772 1.00 89.25 188 ALA A O 1
ATOM 1450 N N . ARG A 1 189 ? 11.936 9.433 -13.341 1.00 90.81 189 ARG A N 1
ATOM 1451 C CA . ARG A 1 189 ? 12.598 8.486 -14.256 1.00 90.81 189 ARG A CA 1
ATOM 1452 C C . ARG A 1 189 ? 13.873 7.891 -13.659 1.00 90.81 189 ARG A C 1
ATOM 1454 O O . ARG A 1 189 ? 14.190 6.742 -13.949 1.00 90.81 189 ARG A O 1
ATOM 1461 N N . ALA A 1 190 ? 14.599 8.640 -12.832 1.00 89.44 190 ALA A N 1
ATOM 1462 C CA . ALA A 1 190 ? 15.818 8.174 -12.182 1.00 89.44 190 ALA A CA 1
ATOM 1463 C C . ALA A 1 190 ? 15.548 7.008 -11.220 1.00 89.44 190 ALA A C 1
ATOM 1465 O O . ALA A 1 190 ? 16.380 6.107 -11.127 1.00 89.44 190 ALA A O 1
ATOM 1466 N N . LYS A 1 191 ? 14.372 6.960 -10.572 1.00 88.69 191 LYS A N 1
ATOM 1467 C CA . LYS A 1 191 ? 13.972 5.828 -9.717 1.00 88.69 191 LYS A CA 1
ATOM 1468 C C . LYS A 1 191 ? 13.851 4.519 -10.494 1.00 88.69 191 LYS A C 1
ATOM 1470 O O . LYS A 1 191 ? 14.201 3.469 -9.963 1.00 88.69 191 LYS A O 1
ATOM 1475 N N . PHE A 1 192 ? 13.472 4.574 -11.774 1.00 87.44 192 PHE A N 1
ATOM 1476 C CA . PHE A 1 192 ? 13.433 3.385 -12.629 1.00 87.44 192 PHE A CA 1
ATOM 1477 C C . PHE A 1 192 ? 14.804 2.705 -12.748 1.00 87.44 192 PHE A C 1
ATOM 1479 O O . PHE A 1 192 ? 14.868 1.488 -12.896 1.00 87.44 192 PHE A O 1
ATOM 1486 N N . ALA A 1 193 ? 15.914 3.444 -12.627 1.00 85.06 193 ALA A N 1
ATOM 1487 C CA . ALA A 1 193 ? 17.252 2.854 -12.662 1.00 85.06 193 ALA A CA 1
ATOM 1488 C C . ALA A 1 193 ? 17.496 1.862 -11.510 1.00 85.06 193 ALA A C 1
ATOM 1490 O O . ALA A 1 193 ? 18.260 0.917 -11.687 1.00 85.06 193 ALA A O 1
ATOM 1491 N N . TYR A 1 194 ? 16.814 2.016 -10.367 1.00 86.00 194 TYR A N 1
ATOM 1492 C CA . TYR A 1 194 ? 16.903 1.052 -9.268 1.00 86.00 194 TYR A CA 1
ATOM 1493 C C . TYR A 1 194 ? 16.312 -0.306 -9.635 1.00 86.00 194 TYR A C 1
ATOM 1495 O O . TYR A 1 194 ? 16.852 -1.315 -9.198 1.00 86.00 194 TYR A O 1
ATOM 1503 N N . SER A 1 195 ? 15.299 -0.348 -10.511 1.00 82.25 195 SER A N 1
ATOM 1504 C CA . SER A 1 195 ? 14.767 -1.604 -11.069 1.00 82.25 195 SER A CA 1
ATOM 1505 C C . SER A 1 195 ? 15.794 -2.375 -11.909 1.00 82.25 195 SER A C 1
ATOM 1507 O O . SER A 1 195 ? 15.596 -3.546 -12.194 1.00 82.25 195 SER A O 1
ATOM 1509 N N . GLN A 1 196 ? 16.882 -1.725 -12.334 1.00 80.44 196 GLN A N 1
ATOM 1510 C CA . GLN A 1 196 ? 17.931 -2.313 -13.173 1.00 80.44 196 GLN A CA 1
ATOM 1511 C C . GLN A 1 196 ? 19.236 -2.560 -12.398 1.00 80.44 196 GLN A C 1
ATOM 1513 O O . GLN A 1 196 ? 20.177 -3.137 -12.944 1.00 80.44 196 GLN A O 1
ATOM 1518 N N . ASP A 1 197 ? 19.323 -2.109 -11.142 1.00 86.81 197 ASP A N 1
ATOM 1519 C CA . ASP A 1 197 ? 20.492 -2.321 -10.292 1.00 86.81 197 ASP A CA 1
ATOM 1520 C C . ASP A 1 197 ? 20.313 -3.619 -9.488 1.00 86.81 197 ASP A C 1
ATOM 1522 O O . ASP A 1 197 ? 19.479 -3.654 -8.581 1.00 86.81 197 ASP A O 1
ATOM 1526 N N . PRO A 1 198 ? 21.115 -4.673 -9.731 1.00 84.06 198 PRO A N 1
ATOM 1527 C CA . PRO A 1 198 ? 21.001 -5.944 -9.012 1.00 84.06 198 PRO A CA 1
ATOM 1528 C C . PRO A 1 198 ? 21.329 -5.841 -7.512 1.00 84.06 198 PRO A C 1
ATOM 1530 O O . PRO A 1 198 ? 21.171 -6.817 -6.781 1.00 84.06 198 PRO A O 1
ATOM 1533 N N . LYS A 1 199 ? 21.828 -4.693 -7.031 1.00 88.81 199 LYS A N 1
ATOM 1534 C CA . LYS A 1 199 ? 22.000 -4.419 -5.595 1.00 88.81 199 LYS A CA 1
ATOM 1535 C C . LYS A 1 199 ? 20.751 -3.838 -4.934 1.00 88.81 199 LYS A C 1
ATOM 1537 O O . LYS A 1 199 ? 20.693 -3.820 -3.708 1.00 88.81 199 LYS A O 1
ATOM 1542 N N . GLN A 1 200 ? 19.810 -3.323 -5.722 1.00 89.44 200 GLN A N 1
ATOM 1543 C CA . GLN A 1 200 ? 18.605 -2.634 -5.250 1.00 89.44 200 GLN A CA 1
ATOM 1544 C C . GLN A 1 200 ? 17.346 -3.429 -5.585 1.00 89.44 200 GLN A C 1
ATOM 1546 O O . GLN A 1 200 ? 16.462 -3.566 -4.742 1.00 89.44 200 GLN A O 1
ATOM 1551 N N . ALA A 1 201 ? 17.282 -3.959 -6.805 1.00 94.94 201 ALA A N 1
ATOM 1552 C CA . ALA A 1 201 ? 16.168 -4.740 -7.300 1.00 94.94 201 ALA A CA 1
ATOM 1553 C C . ALA A 1 201 ? 16.394 -6.239 -7.138 1.00 94.94 201 ALA A C 1
ATOM 1555 O O . ALA A 1 201 ? 17.509 -6.752 -7.244 1.00 94.94 201 ALA A O 1
ATOM 1556 N N . GLN A 1 202 ? 15.290 -6.940 -6.913 1.00 96.31 202 GLN A N 1
ATOM 1557 C CA . GLN A 1 202 ? 15.241 -8.395 -6.848 1.00 96.31 202 GLN A CA 1
ATOM 1558 C C . GLN A 1 202 ? 14.351 -8.933 -7.964 1.00 96.31 202 GLN A C 1
ATOM 1560 O O . GLN A 1 202 ? 13.617 -8.177 -8.604 1.00 96.31 202 GLN A O 1
ATOM 1565 N N . SER A 1 203 ? 14.379 -10.250 -8.177 1.00 97.88 203 SER A N 1
ATOM 1566 C CA . SER A 1 203 ? 13.381 -10.877 -9.040 1.00 97.88 203 SER A CA 1
ATOM 1567 C C . SER A 1 203 ? 11.972 -10.584 -8.512 1.00 97.88 203 SER A C 1
ATOM 1569 O O . SER A 1 203 ? 11.766 -10.432 -7.307 1.00 97.88 203 SER A O 1
ATOM 1571 N N . GLU A 1 204 ? 10.982 -10.537 -9.400 1.00 98.19 204 GLU A N 1
ATOM 1572 C CA . GLU A 1 204 ? 9.586 -10.310 -9.025 1.00 98.19 204 GLU A CA 1
ATOM 1573 C C . GLU A 1 204 ? 9.122 -11.308 -7.964 1.00 98.19 204 GLU A C 1
ATOM 1575 O O . GLU A 1 204 ? 8.498 -10.926 -6.977 1.00 98.19 204 GLU A O 1
ATOM 1580 N N . ARG A 1 205 ? 9.487 -12.584 -8.117 1.00 98.56 205 ARG A N 1
ATOM 1581 C CA . ARG A 1 205 ? 9.160 -13.622 -7.139 1.00 98.56 205 ARG A CA 1
ATOM 1582 C C . ARG A 1 205 ? 9.729 -13.301 -5.755 1.00 98.56 205 ARG A C 1
ATOM 1584 O O . ARG A 1 205 ? 8.991 -13.391 -4.774 1.00 98.56 205 ARG A O 1
ATOM 1591 N N . ASP A 1 206 ? 11.008 -12.939 -5.677 1.00 98.44 206 ASP A N 1
ATOM 1592 C CA . ASP A 1 206 ? 11.687 -12.673 -4.404 1.00 98.44 206 ASP A CA 1
ATOM 1593 C C . ASP A 1 206 ? 11.135 -11.411 -3.738 1.00 98.44 206 ASP A C 1
ATOM 1595 O O . ASP A 1 206 ? 10.809 -11.435 -2.551 1.00 98.44 206 ASP A O 1
ATOM 1599 N N . ALA A 1 207 ? 10.912 -10.348 -4.516 1.00 98.31 207 ALA A N 1
ATOM 1600 C CA . ALA A 1 207 ? 10.332 -9.108 -4.019 1.00 98.31 207 ALA A CA 1
ATOM 1601 C C . ALA A 1 207 ? 8.907 -9.307 -3.479 1.00 98.31 207 ALA A C 1
ATOM 1603 O O . ALA A 1 207 ? 8.576 -8.788 -2.416 1.00 98.31 207 ALA A O 1
ATOM 1604 N N . LEU A 1 208 ? 8.066 -10.103 -4.153 1.00 98.69 208 LEU A N 1
ATOM 1605 C CA . LEU A 1 208 ? 6.718 -10.431 -3.668 1.00 98.69 208 LEU A CA 1
ATOM 1606 C C . LEU A 1 208 ? 6.752 -11.284 -2.389 1.00 98.69 208 LEU A C 1
ATOM 1608 O O . LEU A 1 208 ? 5.931 -11.088 -1.486 1.00 98.69 208 LEU A O 1
ATOM 1612 N N . GLN A 1 209 ? 7.693 -12.225 -2.281 1.00 98.44 209 GLN A N 1
ATOM 1613 C CA . GLN A 1 209 ? 7.892 -12.997 -1.050 1.00 98.44 209 GLN A CA 1
ATOM 1614 C C . GLN A 1 209 ? 8.386 -12.113 0.098 1.00 98.44 209 GLN A C 1
ATOM 1616 O O . GLN A 1 209 ? 7.927 -12.257 1.232 1.00 98.44 209 GLN A O 1
ATOM 1621 N N . GLU A 1 210 ? 9.313 -11.198 -0.178 1.00 98.19 210 GLU A N 1
ATOM 1622 C CA . GLU A 1 210 ? 9.827 -10.257 0.808 1.00 98.19 210 GLU A CA 1
ATOM 1623 C C . GLU A 1 210 ? 8.749 -9.273 1.263 1.00 98.19 210 GLU A C 1
ATOM 1625 O O . GLU A 1 210 ? 8.588 -9.057 2.462 1.00 98.19 210 GLU A O 1
ATOM 1630 N N . PHE A 1 211 ? 7.960 -8.742 0.332 1.00 98.50 211 PHE A N 1
ATOM 1631 C CA . PHE A 1 211 ? 6.839 -7.862 0.633 1.00 98.50 211 PHE A CA 1
ATOM 1632 C C . PHE A 1 211 ? 5.785 -8.554 1.507 1.00 98.50 211 PHE A C 1
ATOM 1634 O O . PHE A 1 211 ? 5.341 -7.985 2.506 1.00 98.50 211 PHE A O 1
ATOM 1641 N N . GLY A 1 212 ? 5.438 -9.811 1.202 1.00 96.94 212 GLY A N 1
ATOM 1642 C CA . GLY A 1 212 ? 4.519 -10.594 2.031 1.00 96.94 212 GLY A CA 1
ATOM 1643 C C . GLY A 1 212 ? 5.050 -10.833 3.443 1.00 96.94 212 GLY A C 1
ATOM 1644 O O . GLY A 1 212 ? 4.337 -10.603 4.417 1.00 96.94 212 GLY A O 1
ATOM 1645 N N . ARG A 1 213 ? 6.332 -11.190 3.565 1.00 96.94 213 ARG A N 1
ATOM 1646 C CA . ARG A 1 213 ? 6.995 -11.361 4.865 1.00 96.94 213 ARG A CA 1
ATOM 1647 C C . ARG A 1 213 ? 7.034 -10.060 5.662 1.00 96.94 213 ARG A C 1
ATOM 1649 O O . ARG A 1 213 ? 6.759 -10.066 6.855 1.00 96.94 213 ARG A O 1
ATOM 1656 N N . TRP A 1 214 ? 7.317 -8.943 4.996 1.00 97.94 214 TRP A N 1
ATOM 1657 C CA . TRP A 1 214 ? 7.314 -7.621 5.612 1.00 97.94 214 TRP A CA 1
ATOM 1658 C C . TRP A 1 214 ? 5.920 -7.233 6.120 1.00 97.94 214 TRP A C 1
ATOM 1660 O O . TRP A 1 214 ? 5.813 -6.681 7.216 1.00 97.94 214 TRP A O 1
ATOM 1670 N N . ILE A 1 215 ? 4.847 -7.563 5.387 1.00 96.12 215 ILE A N 1
ATOM 1671 C CA . ILE A 1 215 ? 3.473 -7.425 5.892 1.00 96.12 215 ILE A CA 1
ATOM 1672 C C . ILE A 1 215 ? 3.282 -8.290 7.136 1.00 96.12 215 ILE A C 1
ATOM 1674 O O . ILE A 1 215 ? 2.824 -7.775 8.150 1.00 96.12 215 ILE A O 1
ATOM 1678 N N . ASP A 1 216 ? 3.639 -9.571 7.099 1.00 93.12 216 ASP A N 1
ATOM 1679 C CA . ASP A 1 216 ? 3.418 -10.471 8.234 1.00 93.12 216 ASP A CA 1
ATOM 1680 C C . ASP A 1 216 ? 4.189 -10.027 9.490 1.00 93.12 216 ASP A C 1
ATOM 1682 O O . ASP A 1 216 ? 3.622 -10.005 10.581 1.00 93.12 216 ASP A O 1
ATOM 1686 N N . GLU A 1 217 ? 5.436 -9.572 9.344 1.00 93.62 217 GLU A N 1
ATOM 1687 C CA . GLU A 1 217 ? 6.262 -9.035 10.435 1.00 93.62 217 GLU A CA 1
ATOM 1688 C C . GLU A 1 217 ? 5.670 -7.753 11.046 1.00 93.62 217 GLU A C 1
ATOM 1690 O O . GLU A 1 217 ? 5.697 -7.559 12.265 1.00 93.62 217 GLU A O 1
ATOM 1695 N N . ASN A 1 218 ? 5.107 -6.876 10.210 1.00 93.12 218 ASN A N 1
ATOM 1696 C CA . ASN A 1 218 ? 4.640 -5.551 10.625 1.00 93.12 218 ASN A CA 1
ATOM 1697 C C . ASN A 1 218 ? 3.129 -5.463 10.843 1.00 93.12 218 ASN A C 1
ATOM 1699 O O . ASN A 1 218 ? 2.650 -4.454 11.362 1.00 93.12 218 ASN A O 1
ATOM 1703 N N . VAL A 1 219 ? 2.358 -6.496 10.510 1.00 91.81 219 VAL A N 1
ATOM 1704 C CA . VAL A 1 219 ? 0.913 -6.596 10.764 1.00 91.81 219 VAL A CA 1
ATOM 1705 C C . VAL A 1 219 ? 0.615 -7.677 11.800 1.00 91.81 219 VAL A C 1
ATOM 1707 O O . VAL A 1 219 ? -0.135 -7.426 12.746 1.00 91.81 219 VAL A O 1
ATOM 1710 N N . GLY A 1 220 ? 1.244 -8.845 11.669 1.00 88.00 220 GLY A N 1
ATOM 1711 C CA . GLY A 1 220 ? 1.032 -9.998 12.534 1.00 88.00 220 GLY A CA 1
ATOM 1712 C C . GLY A 1 220 ? -0.432 -10.442 12.577 1.00 88.00 220 GLY A C 1
ATOM 1713 O O . GLY A 1 220 ? -1.130 -10.492 11.562 1.00 88.00 220 GLY A O 1
ATOM 1714 N N . GLU A 1 221 ? -0.905 -10.733 13.788 1.00 81.81 221 GLU A N 1
ATOM 1715 C CA . GLU A 1 221 ? -2.280 -11.172 14.064 1.00 81.81 221 GLU A CA 1
ATOM 1716 C C . GLU A 1 221 ? -3.293 -10.016 14.141 1.00 81.81 221 GLU A C 1
ATOM 1718 O O . GLU A 1 221 ? -4.479 -10.240 14.391 1.00 81.81 221 GLU A O 1
ATOM 1723 N N . ALA A 1 222 ? -2.854 -8.765 13.957 1.00 79.06 222 ALA A N 1
ATOM 1724 C CA . ALA A 1 222 ? -3.766 -7.632 13.997 1.00 79.06 222 ALA A CA 1
ATOM 1725 C C . ALA A 1 222 ? -4.774 -7.699 12.833 1.00 79.06 222 ALA A C 1
ATOM 1727 O O . ALA A 1 222 ? -4.413 -8.112 11.724 1.00 79.06 222 ALA A O 1
ATOM 1728 N N . PRO A 1 223 ? -6.023 -7.232 13.032 1.00 81.88 223 PRO A N 1
ATOM 1729 C CA . PRO A 1 223 ? -6.932 -6.995 11.920 1.00 81.88 223 PRO A CA 1
ATOM 1730 C C . PRO A 1 223 ? -6.239 -6.117 10.876 1.00 81.88 223 PRO A C 1
ATOM 1732 O O . PRO A 1 223 ? -5.633 -5.102 11.227 1.00 81.88 223 PRO A O 1
ATOM 1735 N N . ARG A 1 224 ? -6.326 -6.492 9.600 1.00 91.00 224 ARG A N 1
ATOM 1736 C CA . ARG A 1 224 ? -5.618 -5.803 8.517 1.00 91.00 224 ARG A CA 1
ATOM 1737 C C . ARG A 1 224 ? -6.584 -5.066 7.593 1.00 91.00 224 ARG A C 1
ATOM 1739 O O . ARG A 1 224 ? -7.775 -5.366 7.554 1.00 91.00 224 ARG A O 1
ATOM 1746 N N . ALA A 1 225 ? -6.098 -4.039 6.913 1.00 94.56 225 ALA A N 1
ATOM 1747 C CA . ALA A 1 225 ? -6.805 -3.388 5.815 1.00 94.56 225 ALA A CA 1
ATOM 1748 C C . ALA A 1 225 ? -5.784 -2.919 4.781 1.00 94.56 225 ALA A C 1
ATOM 1750 O O . ALA A 1 225 ? -4.875 -2.167 5.123 1.00 94.56 225 ALA A O 1
ATOM 1751 N N . VAL A 1 226 ? -5.931 -3.360 3.539 1.00 96.75 226 VAL A N 1
ATOM 1752 C CA . VAL A 1 226 ? -4.995 -3.090 2.445 1.00 96.75 226 VAL A CA 1
ATOM 1753 C C . VAL A 1 226 ? -5.639 -2.098 1.493 1.00 96.75 226 VAL A C 1
ATOM 1755 O O . VAL A 1 226 ? -6.705 -2.363 0.945 1.00 96.75 226 VAL A O 1
ATOM 1758 N N . TRP A 1 227 ? -5.012 -0.944 1.314 1.00 97.62 227 TRP A N 1
ATOM 1759 C CA . TRP A 1 227 ? -5.520 0.159 0.513 1.00 97.62 227 TRP A CA 1
ATOM 1760 C C . TRP A 1 227 ? -4.755 0.247 -0.797 1.00 97.62 227 TRP A C 1
ATOM 1762 O O . TRP A 1 227 ? -3.531 0.271 -0.793 1.00 97.62 227 TRP A O 1
ATOM 1772 N N . GLY A 1 228 ? -5.496 0.347 -1.897 1.00 95.94 228 GLY A N 1
ATOM 1773 C CA . GLY A 1 228 ? -4.961 0.737 -3.197 1.00 95.94 228 GLY A CA 1
ATOM 1774 C C . GLY A 1 228 ? -5.703 1.944 -3.757 1.00 95.94 228 GLY A C 1
ATOM 1775 O O . GLY A 1 228 ? -6.872 2.210 -3.430 1.00 95.94 228 GLY A O 1
ATOM 1776 N N . ASN A 1 229 ? -5.048 2.664 -4.652 1.00 93.94 229 ASN A N 1
ATOM 1777 C CA . ASN A 1 229 ? -5.599 3.778 -5.391 1.00 93.94 229 ASN A CA 1
ATOM 1778 C C . ASN A 1 229 ? -6.432 3.260 -6.575 1.00 93.94 229 ASN A C 1
ATOM 1780 O O . ASN A 1 229 ? -6.057 3.312 -7.748 1.00 93.94 229 ASN A O 1
ATOM 1784 N N . GLY A 1 230 ? -7.633 2.772 -6.254 1.00 89.12 230 GLY A N 1
ATOM 1785 C CA . GLY A 1 230 ? -8.640 2.318 -7.213 1.00 89.12 230 GLY A CA 1
ATOM 1786 C C . GLY A 1 230 ? -8.913 0.824 -7.170 1.00 89.12 230 GLY A C 1
ATOM 1787 O O . GLY A 1 230 ? -7.999 0.010 -7.154 1.00 89.12 230 GLY A O 1
ATOM 1788 N N . ALA A 1 231 ? -10.192 0.464 -7.269 1.00 82.69 231 ALA A N 1
ATOM 1789 C CA . ALA A 1 231 ? -10.664 -0.917 -7.153 1.00 82.69 231 ALA A CA 1
ATOM 1790 C C . ALA A 1 231 ? -10.111 -1.897 -8.213 1.00 82.69 231 ALA A C 1
ATOM 1792 O O . ALA A 1 231 ? -10.225 -3.102 -8.037 1.00 82.69 231 ALA A O 1
ATOM 1793 N N . ALA A 1 232 ? -9.543 -1.401 -9.317 1.00 80.44 232 ALA A N 1
ATOM 1794 C CA . ALA A 1 232 ? -8.999 -2.219 -10.405 1.00 80.44 232 ALA A CA 1
ATOM 1795 C C . ALA A 1 232 ? -7.503 -1.968 -10.682 1.00 80.44 232 ALA A C 1
ATOM 1797 O O . ALA A 1 232 ? -7.008 -2.420 -11.713 1.00 80.44 232 ALA A O 1
ATOM 1798 N N . SER A 1 233 ? -6.811 -1.219 -9.812 1.00 88.81 233 SER A N 1
ATOM 1799 C CA . SER A 1 233 ? -5.396 -0.860 -9.982 1.00 88.81 233 SER A CA 1
ATOM 1800 C C . SER A 1 233 ? -4.516 -1.699 -9.058 1.00 88.81 233 SER A C 1
ATOM 1802 O O . SER A 1 233 ? -4.430 -2.906 -9.250 1.00 88.81 233 SER A O 1
ATOM 1804 N N . ASP A 1 234 ? -3.920 -1.078 -8.048 1.00 94.31 234 ASP A N 1
ATOM 1805 C CA . ASP A 1 234 ? -2.717 -1.542 -7.357 1.00 94.31 234 ASP A CA 1
ATOM 1806 C C . ASP A 1 234 ? -2.892 -2.936 -6.765 1.00 94.31 234 ASP A C 1
ATOM 1808 O O . ASP A 1 234 ? -2.152 -3.853 -7.100 1.00 94.31 234 ASP A O 1
ATOM 1812 N N . ILE A 1 235 ? -3.958 -3.136 -5.986 1.00 96.75 235 ILE A N 1
ATOM 1813 C CA . ILE A 1 235 ? -4.280 -4.444 -5.405 1.00 96.75 235 ILE A CA 1
ATOM 1814 C C . ILE A 1 235 ? -4.483 -5.489 -6.509 1.00 96.75 235 ILE A C 1
ATOM 1816 O O . ILE A 1 235 ? -3.874 -6.547 -6.460 1.00 96.75 235 ILE A O 1
ATOM 1820 N N . ALA A 1 236 ? -5.275 -5.189 -7.541 1.00 96.06 236 ALA A N 1
ATOM 1821 C CA . ALA A 1 236 ? -5.557 -6.148 -8.609 1.00 96.06 236 ALA A CA 1
ATOM 1822 C C . ALA A 1 236 ? -4.312 -6.491 -9.447 1.00 96.06 236 ALA A C 1
ATOM 1824 O O . ALA A 1 236 ? -4.163 -7.630 -9.891 1.00 96.06 236 ALA A O 1
ATOM 1825 N N . GLN A 1 237 ? -3.428 -5.515 -9.676 1.00 98.00 237 GLN A N 1
ATOM 1826 C CA . GLN A 1 237 ? -2.173 -5.724 -10.396 1.00 98.00 237 GLN A CA 1
ATOM 1827 C C . GLN A 1 237 ? -1.193 -6.558 -9.576 1.00 98.00 237 GLN A C 1
ATOM 1829 O O . GLN A 1 237 ? -0.576 -7.487 -10.099 1.00 98.00 237 GLN A O 1
ATOM 1834 N N . LEU A 1 238 ? -1.119 -6.284 -8.276 1.00 98.06 238 LEU A N 1
ATOM 1835 C CA . LEU A 1 238 ? -0.277 -7.022 -7.353 1.00 98.06 238 LEU A CA 1
ATOM 1836 C C . LEU A 1 238 ? -0.766 -8.462 -7.166 1.00 98.06 238 LEU A C 1
ATOM 1838 O O . LEU A 1 238 ? 0.033 -9.387 -7.263 1.00 98.06 238 LEU A O 1
ATOM 1842 N N . GLU A 1 239 ? -2.073 -8.683 -7.000 1.00 98.06 239 GLU A N 1
ATOM 1843 C CA . GLU A 1 239 ? -2.664 -10.028 -6.937 1.00 98.06 239 GLU A CA 1
ATOM 1844 C C . GLU A 1 239 ? -2.382 -10.836 -8.213 1.00 98.06 239 GLU A C 1
ATOM 1846 O O . GLU A 1 239 ? -2.024 -12.010 -8.126 1.00 98.06 239 GLU A O 1
ATOM 1851 N N . SER A 1 240 ? -2.440 -10.202 -9.392 1.00 98.12 240 SER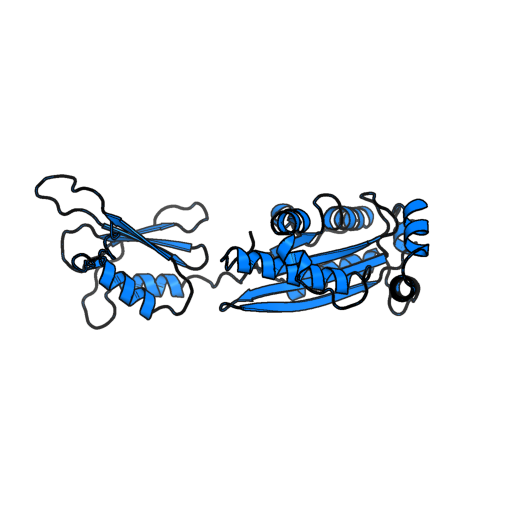 A N 1
ATOM 1852 C CA . SER A 1 240 ? -2.052 -10.850 -10.652 1.00 98.12 240 SER A CA 1
ATOM 1853 C C . SER A 1 240 ? -0.562 -11.213 -10.697 1.00 98.12 240 SER A C 1
ATOM 1855 O O . SER A 1 240 ? -0.201 -12.228 -11.295 1.00 98.12 240 SER A O 1
ATOM 1857 N N . ALA A 1 241 ? 0.306 -10.414 -10.070 1.00 98.44 241 ALA A N 1
ATOM 1858 C CA . ALA A 1 241 ? 1.729 -10.718 -9.941 1.00 98.44 241 ALA A CA 1
ATOM 1859 C C . ALA A 1 241 ? 1.985 -11.915 -9.010 1.00 98.44 241 ALA A C 1
ATOM 1861 O O . ALA A 1 241 ? 2.733 -12.826 -9.362 1.00 98.44 241 ALA A O 1
ATOM 1862 N N . TYR A 1 242 ? 1.295 -11.977 -7.867 1.00 98.62 242 TYR A N 1
ATOM 1863 C CA . TYR A 1 242 ? 1.321 -13.151 -6.988 1.00 98.62 242 TYR A CA 1
ATOM 1864 C C . TYR A 1 242 ? 0.846 -14.415 -7.716 1.00 98.62 242 TYR A C 1
ATOM 1866 O O . TYR A 1 242 ? 1.505 -15.452 -7.639 1.00 98.62 242 TYR A O 1
ATOM 1874 N N . GLU A 1 243 ? -0.254 -14.323 -8.468 1.00 98.31 243 GLU A N 1
ATOM 1875 C CA . GLU A 1 243 ? -0.817 -15.449 -9.216 1.00 98.31 243 GLU A CA 1
ATOM 1876 C C . GLU A 1 243 ? 0.164 -16.003 -10.259 1.00 98.31 243 GLU A C 1
ATOM 1878 O O . GLU A 1 243 ? 0.434 -17.208 -10.258 1.00 98.31 243 GLU A O 1
ATOM 1883 N N . ARG A 1 244 ? 0.755 -15.142 -11.106 1.00 98.12 244 ARG A N 1
ATOM 1884 C CA . ARG A 1 244 ? 1.715 -15.585 -12.139 1.00 98.12 244 ARG A CA 1
ATOM 1885 C C . ARG A 1 244 ? 3.000 -16.172 -11.554 1.00 98.12 244 ARG A C 1
ATOM 1887 O O . ARG A 1 244 ? 3.613 -17.027 -12.181 1.00 98.12 244 ARG A O 1
ATOM 1894 N N . GLN A 1 245 ? 3.380 -15.763 -10.343 1.00 98.31 245 GLN A N 1
ATOM 1895 C CA . GLN A 1 245 ? 4.531 -16.315 -9.621 1.00 98.31 245 GLN A CA 1
ATOM 1896 C C . GLN A 1 245 ? 4.195 -17.567 -8.794 1.00 98.31 245 GLN A C 1
ATOM 1898 O O . GLN A 1 245 ? 5.084 -18.152 -8.163 1.00 98.31 245 GLN A O 1
ATOM 1903 N N . HIS A 1 246 ? 2.930 -18.003 -8.800 1.00 97.81 246 HIS A N 1
ATOM 1904 C CA . HIS A 1 246 ? 2.420 -19.104 -7.982 1.00 97.81 246 HIS A CA 1
ATOM 1905 C C . HIS A 1 246 ? 2.647 -18.881 -6.477 1.00 97.81 246 HIS A C 1
ATOM 1907 O O . HIS A 1 246 ? 3.024 -19.795 -5.740 1.00 97.81 246 HIS A O 1
ATOM 1913 N N . LEU A 1 247 ? 2.442 -17.644 -6.025 1.00 97.56 247 LEU A N 1
ATOM 1914 C CA . LEU A 1 247 ? 2.557 -17.221 -4.634 1.00 97.56 247 LEU A CA 1
ATOM 1915 C C . LEU A 1 247 ? 1.173 -16.927 -4.042 1.00 97.56 247 LEU A C 1
ATOM 1917 O O . LEU A 1 247 ? 0.225 -16.591 -4.747 1.00 97.56 247 LEU A O 1
ATOM 1921 N N . THR A 1 248 ? 1.060 -17.039 -2.719 1.00 95.69 248 THR A N 1
ATOM 1922 C CA . THR A 1 248 ? -0.157 -16.650 -1.993 1.00 95.69 248 THR A CA 1
ATOM 1923 C C . THR A 1 248 ? -0.082 -15.176 -1.619 1.00 95.69 248 THR A C 1
ATOM 1925 O O . THR A 1 248 ? 0.939 -14.723 -1.104 1.00 95.69 248 THR A O 1
ATOM 1928 N N . VAL A 1 249 ? -1.165 -14.441 -1.860 1.00 96.00 249 VAL A N 1
ATOM 1929 C CA . VAL A 1 249 ? -1.289 -13.038 -1.452 1.00 96.00 249 VAL A CA 1
ATOM 1930 C C . VAL A 1 249 ? -1.361 -12.934 0.080 1.00 96.00 249 VAL A C 1
ATOM 1932 O O . VAL A 1 249 ? -2.056 -13.732 0.712 1.00 96.00 249 VAL A O 1
ATOM 1935 N N . PRO A 1 250 ? -0.682 -11.963 0.716 1.00 93.88 250 PRO A N 1
ATOM 1936 C CA . PRO A 1 250 ? -0.620 -11.835 2.172 1.00 93.88 250 PRO A CA 1
ATOM 1937 C C . PRO A 1 250 ? -1.841 -11.082 2.732 1.00 93.88 250 PRO A C 1
ATOM 1939 O O . PRO A 1 250 ? -1.745 -10.342 3.707 1.00 93.88 250 PRO A O 1
ATOM 1942 N N . TRP A 1 251 ? -3.013 -11.215 2.114 1.00 94.44 251 TRP A N 1
ATOM 1943 C CA . TRP A 1 251 ? -4.281 -10.667 2.600 1.00 94.44 251 TRP A CA 1
ATOM 1944 C C . TRP A 1 251 ? -5.456 -11.464 2.042 1.00 94.44 251 TRP A C 1
ATOM 1946 O O . TRP A 1 251 ? -5.318 -12.282 1.138 1.00 94.44 251 TRP A O 1
ATOM 1956 N N . THR A 1 252 ? -6.638 -11.219 2.593 1.00 91.56 252 THR A N 1
ATOM 1957 C CA . THR A 1 252 ? -7.894 -11.813 2.145 1.00 91.56 252 THR A CA 1
ATOM 1958 C C . THR A 1 252 ? -8.737 -10.802 1.374 1.00 91.56 252 THR A C 1
ATOM 1960 O O . THR A 1 252 ? -8.530 -9.590 1.449 1.00 91.56 252 THR A O 1
ATOM 1963 N N . PHE A 1 253 ? -9.767 -11.292 0.682 1.00 89.19 253 PHE A N 1
ATOM 1964 C CA . PHE A 1 253 ? -10.723 -10.440 -0.030 1.00 89.19 253 PHE A CA 1
ATOM 1965 C C . PHE A 1 253 ? -11.411 -9.399 0.876 1.00 89.19 253 PHE A C 1
ATOM 1967 O O . PHE A 1 253 ? -11.809 -8.339 0.401 1.00 89.19 253 PHE A O 1
ATOM 1974 N N . GLN A 1 254 ? -11.561 -9.684 2.177 1.00 91.19 254 GLN A N 1
ATOM 1975 C CA . GLN A 1 254 ? -12.227 -8.789 3.133 1.00 91.19 254 GLN A CA 1
ATOM 1976 C C . GL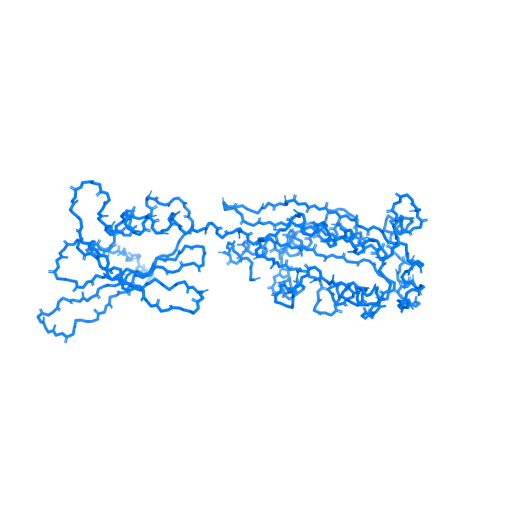N A 1 254 ? -11.328 -7.645 3.60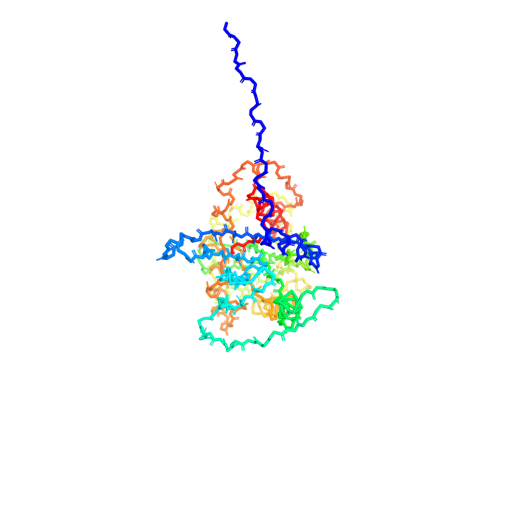1 1.00 91.19 254 GLN A C 1
ATOM 1978 O O . GLN A 1 254 ? -11.825 -6.667 4.164 1.00 91.19 254 GLN A O 1
ATOM 1983 N N . ASP A 1 255 ? -10.021 -7.755 3.378 1.00 93.00 255 ASP A N 1
ATOM 1984 C CA . ASP A 1 255 ? -9.042 -6.767 3.823 1.00 93.00 255 ASP A CA 1
ATOM 1985 C C . ASP A 1 255 ? -8.912 -5.605 2.837 1.00 93.00 255 ASP A C 1
ATOM 1987 O O . ASP A 1 255 ? -8.467 -4.523 3.213 1.00 93.00 255 ASP A O 1
ATOM 1991 N N . GLN A 1 256 ? -9.319 -5.797 1.582 1.00 94.94 256 GLN A N 1
ATOM 1992 C CA . GLN A 1 256 ? -9.123 -4.820 0.518 1.00 94.94 256 GLN A CA 1
ATOM 1993 C C . GLN A 1 256 ? -9.963 -3.554 0.727 1.00 94.94 256 GLN A C 1
ATOM 1995 O O . GLN A 1 256 ? -11.120 -3.595 1.162 1.00 94.94 256 GLN A O 1
ATOM 2000 N N . ARG A 1 257 ? -9.383 -2.405 0.386 1.00 95.00 257 ARG A N 1
ATOM 2001 C CA . ARG A 1 257 ? -9.993 -1.080 0.474 1.00 95.00 257 ARG A CA 1
ATOM 2002 C C . ARG A 1 257 ? -9.583 -0.217 -0.718 1.00 95.00 257 ARG A C 1
ATOM 2004 O O . ARG A 1 257 ? -8.481 -0.328 -1.247 1.00 95.00 257 ARG A O 1
ATOM 2011 N N . CYS A 1 258 ? -10.473 0.686 -1.124 1.00 95.00 258 CYS A N 1
ATOM 2012 C CA . CYS A 1 258 ? -10.240 1.608 -2.234 1.00 95.00 258 CYS A CA 1
ATOM 2013 C C . CYS A 1 258 ? -10.029 3.030 -1.704 1.00 95.00 258 CYS A C 1
ATOM 2015 O O . CYS A 1 258 ? -10.995 3.710 -1.349 1.00 95.00 258 CYS A O 1
ATOM 2017 N N . TYR A 1 259 ? -8.779 3.497 -1.697 1.00 95.44 259 TYR A N 1
ATOM 2018 C CA . TYR A 1 259 ? -8.434 4.870 -1.319 1.00 95.44 259 TYR A CA 1
ATOM 2019 C C . TYR A 1 259 ? -9.175 5.893 -2.191 1.00 95.44 259 TYR A C 1
ATOM 2021 O O . TYR A 1 259 ? -9.787 6.824 -1.667 1.00 95.44 259 TYR A O 1
ATOM 2029 N N . ARG A 1 260 ? -9.208 5.668 -3.514 1.00 95.44 260 ARG A N 1
ATOM 2030 C CA . ARG A 1 260 ? -9.831 6.589 -4.480 1.00 95.44 260 ARG A CA 1
ATOM 2031 C C . ARG A 1 260 ? -11.304 6.865 -4.190 1.00 95.44 260 ARG A C 1
ATOM 2033 O O . ARG A 1 260 ? -11.785 7.969 -4.422 1.00 95.44 260 ARG A O 1
ATOM 2040 N N . THR A 1 261 ? -12.027 5.870 -3.679 1.00 93.81 261 THR A N 1
ATOM 2041 C CA . THR A 1 261 ? -13.434 6.048 -3.307 1.00 93.81 261 THR A CA 1
ATOM 2042 C C . THR A 1 261 ? -13.576 7.083 -2.196 1.00 93.81 261 THR A C 1
ATOM 2044 O O . THR A 1 261 ? -14.436 7.953 -2.296 1.00 93.81 261 THR A O 1
ATOM 2047 N N . LEU A 1 262 ? -12.725 7.029 -1.168 1.00 91.81 262 LEU A N 1
ATOM 2048 C CA . LEU A 1 262 ? -12.777 7.976 -0.054 1.00 91.81 262 LEU A CA 1
ATOM 2049 C C . LEU A 1 262 ? -12.221 9.348 -0.439 1.00 91.81 262 LEU A C 1
ATOM 2051 O O . LEU A 1 262 ? -12.832 10.362 -0.106 1.00 91.81 262 LEU A O 1
ATOM 2055 N N . SER A 1 263 ? -11.109 9.407 -1.174 1.00 93.88 263 SER A N 1
ATOM 2056 C CA . SER A 1 263 ? -10.521 10.692 -1.575 1.00 93.88 263 SER A CA 1
ATOM 2057 C C . SER A 1 263 ? -11.435 11.497 -2.498 1.00 93.88 263 SER A C 1
ATOM 2059 O O . SER A 1 263 ? -11.560 12.707 -2.321 1.00 93.88 263 SER A O 1
ATOM 2061 N N . ASN A 1 264 ? -12.181 10.837 -3.388 1.00 94.00 264 ASN A N 1
ATOM 2062 C CA . ASN A 1 264 ? -13.184 11.497 -4.227 1.00 94.00 264 ASN A CA 1
ATOM 2063 C C . ASN A 1 264 ? -14.393 12.039 -3.443 1.00 94.00 264 ASN A C 1
ATOM 2065 O O . ASN A 1 264 ? -15.086 12.921 -3.944 1.00 94.00 264 ASN A O 1
ATOM 2069 N N . GLN A 1 265 ? -14.664 11.535 -2.235 1.00 92.19 265 GLN A N 1
ATOM 2070 C CA . GLN A 1 265 ? -15.724 12.066 -1.367 1.00 92.19 265 GLN A CA 1
ATOM 2071 C C . GLN A 1 265 ? -15.280 13.296 -0.567 1.00 92.19 265 GLN A C 1
ATOM 2073 O O . GLN A 1 265 ? -16.123 14.024 -0.044 1.00 92.19 265 GLN A O 1
ATOM 2078 N N . ALA A 1 266 ? -13.974 13.542 -0.476 1.00 92.19 266 ALA A N 1
ATOM 2079 C CA . ALA A 1 266 ? -13.403 14.666 0.253 1.00 92.19 266 ALA A CA 1
ATOM 2080 C C . ALA A 1 266 ? -12.245 15.322 -0.530 1.00 92.19 266 ALA A C 1
ATOM 2082 O O . ALA A 1 266 ? -11.134 15.454 -0.002 1.00 92.19 266 ALA A O 1
ATOM 2083 N N . PRO A 1 267 ? -12.482 15.768 -1.782 1.00 93.62 267 PRO A N 1
ATOM 2084 C CA . PRO A 1 267 ? -11.433 16.306 -2.651 1.00 93.62 267 PRO A CA 1
ATOM 2085 C C . PRO A 1 267 ? -10.749 17.546 -2.062 1.00 93.62 267 PRO A C 1
ATOM 2087 O O . PRO A 1 267 ? -9.572 17.786 -2.317 1.00 93.62 267 PRO A O 1
ATOM 2090 N N . GLN A 1 268 ? -11.453 18.308 -1.221 1.00 95.00 268 GLN A N 1
ATOM 2091 C CA . GLN A 1 268 ? -10.902 19.454 -0.503 1.00 95.00 268 GLN A CA 1
ATOM 2092 C C . GLN A 1 268 ? -9.761 19.071 0.447 1.00 95.00 268 GLN A C 1
ATOM 2094 O O . GLN A 1 268 ? -8.834 19.855 0.606 1.00 95.00 268 GLN A O 1
ATOM 2099 N N . ILE A 1 269 ? -9.798 17.876 1.051 1.00 94.06 269 ILE A N 1
ATOM 2100 C CA . ILE A 1 269 ? -8.739 17.408 1.956 1.00 94.06 269 ILE A CA 1
ATOM 2101 C C . ILE A 1 269 ? -7.488 17.063 1.150 1.00 94.06 269 ILE A C 1
ATOM 2103 O O . ILE A 1 269 ? -6.387 17.472 1.515 1.00 94.06 269 ILE A O 1
ATOM 2107 N N . ALA A 1 270 ? -7.657 16.377 0.017 1.00 91.19 270 ALA A N 1
ATOM 2108 C CA . ALA A 1 270 ? -6.557 16.101 -0.901 1.00 91.19 270 ALA A CA 1
ATOM 2109 C C . ALA A 1 270 ? -5.930 17.400 -1.437 1.00 91.19 270 ALA A C 1
ATOM 2111 O O . ALA A 1 270 ? -4.711 17.520 -1.469 1.00 91.19 270 ALA A O 1
ATOM 2112 N N . ALA A 1 271 ? -6.750 18.398 -1.785 1.00 92.44 271 ALA A N 1
ATOM 2113 C CA . ALA A 1 271 ? -6.282 19.672 -2.333 1.00 92.44 271 ALA A CA 1
ATOM 2114 C C . ALA A 1 271 ? -5.425 20.497 -1.355 1.00 92.44 271 ALA A C 1
ATOM 2116 O O . ALA A 1 271 ? -4.494 21.174 -1.787 1.00 92.44 271 ALA A O 1
ATOM 2117 N N . VAL A 1 272 ? -5.728 20.453 -0.052 1.00 95.56 272 VAL A N 1
ATOM 2118 C CA . VAL A 1 272 ? -4.965 21.190 0.976 1.00 95.56 272 VAL A CA 1
ATOM 2119 C C . VAL A 1 272 ? -3.817 20.381 1.576 1.00 95.56 272 VAL A C 1
ATOM 2121 O O . VAL A 1 272 ? -2.997 20.941 2.301 1.00 95.56 272 VAL A O 1
ATOM 2124 N N . THR A 1 273 ? -3.741 19.078 1.298 1.00 96.44 273 THR A N 1
ATOM 2125 C CA . THR A 1 273 ? -2.644 18.230 1.773 1.00 96.44 273 THR A CA 1
ATOM 2126 C C . THR A 1 273 ? -1.459 18.379 0.819 1.00 96.44 273 THR A C 1
ATOM 2128 O O . THR A 1 273 ? -1.551 17.951 -0.331 1.00 96.44 273 THR A O 1
ATOM 2131 N N . PRO A 1 274 ? -0.326 18.963 1.246 1.00 96.06 274 PRO A N 1
ATOM 2132 C CA . PRO A 1 274 ? 0.820 19.117 0.366 1.00 96.06 274 PRO A CA 1
ATOM 2133 C C . PRO A 1 274 ? 1.431 17.755 0.023 1.00 96.06 274 PRO A C 1
ATOM 2135 O O . PRO A 1 274 ? 1.564 16.866 0.872 1.00 96.06 274 PRO A O 1
ATOM 2138 N N . PHE A 1 275 ? 1.838 17.608 -1.234 1.00 97.19 275 PHE A N 1
ATOM 2139 C CA . PHE A 1 275 ? 2.681 16.497 -1.652 1.00 97.19 275 PHE A CA 1
ATOM 2140 C C . PHE A 1 275 ? 4.117 16.745 -1.179 1.00 97.19 275 PHE A C 1
ATOM 2142 O O . PHE A 1 275 ? 4.626 17.856 -1.319 1.00 97.19 275 PHE A O 1
ATOM 2149 N N . VAL A 1 276 ? 4.758 15.728 -0.607 1.00 96.94 276 VAL A N 1
ATOM 2150 C CA . VAL A 1 276 ? 6.152 15.784 -0.148 1.00 96.94 276 VAL A CA 1
ATOM 2151 C C . VAL A 1 276 ? 6.864 14.580 -0.733 1.00 96.94 276 VAL A C 1
ATOM 2153 O O . VAL A 1 276 ? 6.424 13.466 -0.467 1.00 96.94 276 VAL A O 1
ATOM 2156 N N . GLY A 1 277 ? 7.942 14.823 -1.477 1.00 95.69 277 GLY A N 1
ATOM 2157 C CA . GLY A 1 277 ? 8.666 13.786 -2.203 1.00 95.69 277 GLY A CA 1
ATOM 2158 C C . GLY A 1 277 ? 8.553 13.945 -3.716 1.00 95.69 277 GLY A C 1
ATOM 2159 O O . GLY A 1 277 ? 8.182 15.017 -4.208 1.00 95.69 277 GLY A O 1
ATOM 2160 N N . VAL A 1 278 ? 8.857 12.874 -4.440 1.00 95.38 278 VAL A N 1
ATOM 2161 C CA . VAL A 1 278 ? 8.788 12.813 -5.904 1.00 95.38 278 VAL A CA 1
ATOM 2162 C C . VAL A 1 278 ? 7.469 12.158 -6.312 1.00 95.38 278 VAL A C 1
ATOM 2164 O O . VAL A 1 278 ? 7.070 11.145 -5.754 1.00 95.38 278 VAL A O 1
ATOM 2167 N N . ARG A 1 279 ? 6.741 12.756 -7.259 1.00 94.06 279 ARG A N 1
ATOM 2168 C CA . ARG A 1 279 ? 5.546 12.107 -7.825 1.00 94.06 279 ARG A CA 1
ATOM 2169 C C . ARG A 1 279 ? 5.978 10.959 -8.720 1.00 94.06 279 ARG A C 1
ATOM 2171 O O . ARG A 1 279 ? 6.938 11.139 -9.470 1.00 94.06 279 ARG A O 1
ATOM 2178 N N . HIS A 1 280 ? 5.215 9.872 -8.719 1.00 93.25 280 HIS A N 1
ATOM 2179 C CA . HIS A 1 280 ? 5.571 8.637 -9.417 1.00 93.25 280 HIS A CA 1
ATOM 2180 C C . HIS A 1 280 ? 6.801 7.950 -8.807 1.00 93.25 280 HIS A C 1
ATOM 2182 O O . HIS A 1 280 ? 7.626 7.354 -9.503 1.00 93.25 280 HIS A O 1
ATOM 2188 N N . ASP A 1 281 ? 6.939 8.130 -7.493 1.00 95.62 281 ASP A N 1
ATOM 2189 C CA . ASP A 1 281 ? 7.795 7.354 -6.613 1.00 95.62 281 ASP A CA 1
ATOM 2190 C C . ASP A 1 281 ? 6.872 6.627 -5.637 1.00 95.62 281 ASP A C 1
ATOM 2192 O O . ASP A 1 281 ? 6.200 7.266 -4.820 1.00 95.62 281 ASP A O 1
ATOM 2196 N N . ALA A 1 282 ? 6.826 5.298 -5.728 1.00 97.31 282 ALA A N 1
ATOM 2197 C CA . ALA A 1 282 ? 5.760 4.502 -5.126 1.00 97.31 282 ALA A CA 1
ATOM 2198 C C . ALA A 1 282 ? 5.619 4.767 -3.617 1.00 97.31 282 ALA A C 1
ATOM 2200 O O . ALA A 1 282 ? 4.522 4.862 -3.065 1.00 97.31 282 ALA A O 1
ATOM 2201 N N . ILE A 1 283 ? 6.742 4.907 -2.906 1.00 97.94 283 ILE A N 1
ATOM 2202 C CA . ILE A 1 283 ? 6.717 5.140 -1.459 1.00 97.94 283 ILE A CA 1
ATOM 2203 C C . ILE A 1 283 ? 6.246 6.551 -1.087 1.00 97.94 283 ILE A C 1
ATOM 2205 O O . ILE A 1 283 ? 5.537 6.718 -0.091 1.00 97.94 283 ILE A O 1
ATOM 2209 N N . ASP A 1 284 ? 6.599 7.564 -1.877 1.00 98.00 284 ASP A N 1
ATOM 2210 C CA . ASP A 1 284 ? 6.174 8.947 -1.651 1.00 98.00 284 ASP A CA 1
ATOM 2211 C C . ASP A 1 284 ? 4.689 9.128 -1.975 1.00 98.00 284 ASP A C 1
ATOM 2213 O O . ASP A 1 284 ? 3.961 9.775 -1.210 1.00 98.00 284 ASP A O 1
ATOM 2217 N N . ASP A 1 285 ? 4.206 8.474 -3.033 1.00 97.88 285 ASP A N 1
ATOM 2218 C CA . ASP A 1 285 ? 2.784 8.416 -3.349 1.00 97.88 285 ASP A CA 1
ATOM 2219 C C . ASP A 1 285 ? 2.000 7.678 -2.249 1.00 97.88 285 ASP A C 1
ATOM 2221 O O . ASP A 1 285 ? 1.016 8.228 -1.739 1.00 97.88 285 ASP A O 1
ATOM 2225 N N . ALA A 1 286 ? 2.467 6.521 -1.762 1.00 98.31 286 ALA A N 1
ATOM 2226 C CA . ALA A 1 286 ? 1.843 5.820 -0.633 1.00 98.31 286 ALA A CA 1
ATOM 2227 C C . ALA A 1 286 ? 1.801 6.684 0.647 1.00 98.31 286 ALA A C 1
ATOM 2229 O O . ALA A 1 286 ? 0.763 6.780 1.310 1.00 98.31 286 ALA A O 1
ATOM 2230 N N . ARG A 1 287 ? 2.893 7.388 0.982 1.00 98.56 287 ARG A N 1
ATOM 2231 C CA . ARG A 1 287 ? 2.951 8.337 2.114 1.00 98.56 287 ARG A CA 1
ATOM 2232 C C . ARG A 1 287 ? 1.928 9.457 1.969 1.00 98.56 287 ARG A C 1
ATOM 2234 O O . ARG A 1 287 ? 1.255 9.820 2.940 1.00 98.56 287 ARG A O 1
ATOM 2241 N N . HIS A 1 288 ? 1.826 10.048 0.782 1.00 98.38 288 HIS A N 1
ATOM 2242 C CA . HIS A 1 288 ? 0.871 11.120 0.526 1.00 98.38 288 HIS A CA 1
ATOM 2243 C C . HIS A 1 288 ? -0.572 10.615 0.643 1.00 98.38 288 HIS A C 1
ATOM 2245 O O . HIS A 1 288 ? -1.382 11.237 1.335 1.00 98.38 288 HIS A O 1
ATOM 2251 N N . GLN A 1 289 ? -0.880 9.458 0.056 1.00 97.88 289 GLN A N 1
ATOM 2252 C CA . GLN A 1 289 ? -2.202 8.837 0.137 1.00 97.88 289 GLN A CA 1
ATOM 2253 C C . GLN A 1 289 ? -2.600 8.523 1.585 1.00 97.88 289 GLN A C 1
ATOM 2255 O O . GLN A 1 289 ? -3.731 8.816 1.979 1.00 97.88 289 GLN A O 1
ATOM 2260 N N . THR A 1 290 ? -1.674 8.026 2.414 1.00 97.69 290 THR A N 1
ATOM 2261 C CA . THR A 1 290 ? -1.913 7.825 3.853 1.00 97.69 290 THR A CA 1
ATOM 2262 C C . THR A 1 290 ? -2.255 9.131 4.565 1.00 97.69 290 THR A C 1
ATOM 2264 O O . THR A 1 290 ? -3.233 9.181 5.313 1.00 97.69 290 THR A O 1
ATOM 2267 N N . LYS A 1 291 ? -1.499 10.212 4.324 1.00 97.06 291 LYS A N 1
ATOM 2268 C CA . LYS A 1 291 ? -1.770 11.528 4.935 1.00 97.06 291 LYS A CA 1
ATOM 2269 C C . LYS A 1 291 ? -3.159 12.043 4.566 1.00 97.06 291 LYS A C 1
ATOM 2271 O O . LYS A 1 291 ? -3.900 12.480 5.446 1.00 97.06 291 LYS A O 1
ATOM 2276 N N . VAL A 1 292 ? -3.524 11.950 3.287 1.00 96.88 292 VAL A N 1
ATOM 2277 C CA . VAL A 1 292 ? -4.853 12.347 2.807 1.00 96.88 292 VAL A CA 1
ATOM 2278 C C . VAL A 1 292 ? -5.932 11.494 3.470 1.00 96.88 292 VAL A C 1
ATOM 2280 O O . VAL A 1 292 ? -6.897 12.038 4.000 1.00 96.88 292 VAL A O 1
ATOM 2283 N N . LEU A 1 293 ? -5.760 10.170 3.503 1.00 95.81 293 LEU A N 1
ATOM 2284 C CA . LEU A 1 293 ? -6.718 9.254 4.117 1.00 95.81 293 LEU A CA 1
ATOM 2285 C C . LEU A 1 293 ? -6.932 9.556 5.609 1.00 95.81 293 LEU A C 1
ATOM 2287 O O . LEU A 1 293 ? -8.077 9.643 6.051 1.00 95.81 293 LEU A O 1
ATOM 2291 N N . ILE A 1 294 ? -5.857 9.778 6.370 1.00 93.81 294 ILE A N 1
ATOM 2292 C CA . ILE A 1 294 ? -5.931 10.183 7.781 1.00 93.81 294 ILE A CA 1
ATOM 2293 C C . ILE A 1 294 ? -6.704 11.499 7.925 1.00 93.81 294 ILE A C 1
ATOM 2295 O O . ILE A 1 294 ? -7.607 11.585 8.759 1.00 93.81 294 ILE A O 1
ATOM 2299 N N . GLY A 1 295 ? -6.410 12.498 7.087 1.00 92.81 295 GLY A N 1
ATOM 2300 C CA . GLY A 1 295 ? -7.120 13.777 7.096 1.00 92.81 295 GLY A CA 1
ATOM 2301 C C . GLY A 1 295 ? -8.621 13.627 6.828 1.00 92.81 295 GLY A C 1
ATOM 2302 O O . GLY A 1 295 ? -9.437 14.262 7.496 1.00 92.81 295 GLY A O 1
ATOM 2303 N N . ILE A 1 296 ? -9.007 12.740 5.905 1.00 91.00 296 ILE A N 1
ATOM 2304 C CA . ILE A 1 296 ? -10.417 12.440 5.608 1.00 91.00 296 ILE A CA 1
ATOM 2305 C C . ILE A 1 296 ? -11.102 11.837 6.835 1.00 91.00 296 ILE A C 1
ATOM 2307 O O . ILE A 1 296 ? -12.190 12.263 7.215 1.00 91.00 296 ILE A O 1
ATOM 2311 N N . VAL A 1 297 ? -10.464 10.867 7.485 1.00 87.12 297 VAL A N 1
ATOM 2312 C CA . VAL A 1 297 ? -11.017 10.189 8.667 1.00 87.12 297 VAL A CA 1
ATOM 2313 C C . VAL A 1 297 ? -11.205 11.151 9.833 1.00 87.12 297 VAL A C 1
ATOM 2315 O O . VAL A 1 297 ? -12.259 11.147 10.472 1.00 87.12 297 VAL A O 1
ATOM 2318 N N . GLN A 1 298 ? -10.212 12.009 10.066 1.00 86.62 298 GLN A N 1
ATOM 2319 C CA . GLN A 1 298 ? -10.274 13.056 11.080 1.00 86.62 298 GLN A CA 1
ATOM 2320 C C . GLN A 1 298 ? -11.406 14.048 10.792 1.00 86.62 298 GLN A C 1
ATOM 2322 O O . GLN A 1 298 ? -12.175 14.369 11.696 1.00 86.62 298 GLN A O 1
ATOM 2327 N N . ALA A 1 299 ? -11.573 14.475 9.536 1.00 84.88 299 ALA A N 1
ATOM 2328 C CA . ALA A 1 299 ? -12.664 15.364 9.133 1.00 84.88 299 ALA A CA 1
ATOM 2329 C C . ALA A 1 299 ? -14.055 14.724 9.306 1.00 84.88 299 ALA A C 1
ATOM 2331 O O . ALA A 1 299 ? -15.028 15.429 9.563 1.00 84.88 299 ALA A O 1
ATOM 2332 N N . LEU A 1 300 ? -14.155 13.394 9.210 1.00 80.25 300 LEU A N 1
ATOM 2333 C CA . LEU A 1 300 ? -15.387 12.643 9.472 1.00 80.25 300 LEU A CA 1
ATOM 2334 C C . LEU A 1 300 ? -15.654 12.398 10.970 1.00 80.25 300 LEU A C 1
ATOM 2336 O O . LEU A 1 300 ? -16.660 11.770 11.303 1.00 80.25 300 LEU A O 1
ATOM 2340 N N . GLY A 1 301 ? -14.767 12.844 11.869 1.00 72.56 301 GLY A N 1
ATOM 2341 C CA . GLY A 1 301 ? -14.888 12.627 13.314 1.00 72.56 301 GLY A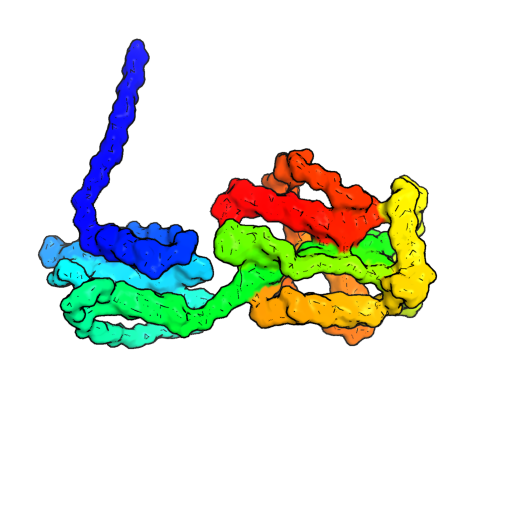 CA 1
ATOM 2342 C C . GLY A 1 301 ? -14.767 11.158 13.726 1.00 72.56 301 GLY A C 1
ATOM 2343 O O . GLY A 1 301 ? -15.270 10.769 14.779 1.00 72.56 301 GLY A O 1
ATOM 2344 N N . ARG A 1 302 ? -14.147 10.320 12.887 1.00 67.75 302 ARG A N 1
ATOM 2345 C CA . ARG A 1 302 ? -13.999 8.885 13.147 1.00 67.75 302 ARG A CA 1
ATOM 2346 C C . ARG A 1 302 ? -12.629 8.583 13.742 1.00 67.75 302 ARG A C 1
ATOM 2348 O O . ARG A 1 302 ? -11.621 9.150 13.336 1.00 67.75 302 ARG A O 1
ATOM 2355 N N . THR A 1 303 ? -12.600 7.646 14.684 1.00 58.53 303 THR A N 1
ATOM 2356 C CA . THR A 1 303 ? -11.369 7.082 15.262 1.00 58.53 303 THR A CA 1
ATOM 2357 C C . THR A 1 303 ? -10.948 5.782 14.582 1.00 58.53 303 THR A C 1
ATOM 2359 O O . THR A 1 303 ? -9.872 5.269 14.856 1.00 58.53 303 THR A O 1
ATOM 2362 N N . GLU A 1 304 ? -11.780 5.239 13.691 1.00 58.03 304 GLU A N 1
ATOM 2363 C CA . GLU A 1 304 ? -11.479 4.025 12.940 1.00 58.03 304 GLU A CA 1
ATOM 2364 C C . GLU A 1 304 ? -11.818 4.184 11.456 1.00 58.03 304 GLU A C 1
ATOM 2366 O O . GLU A 1 304 ? -12.829 4.783 11.069 1.00 58.03 304 GLU A O 1
ATOM 2371 N N . LEU A 1 305 ? -10.943 3.618 10.631 1.00 62.50 305 LEU A N 1
ATOM 2372 C CA . LEU A 1 305 ? -11.140 3.402 9.205 1.00 62.50 305 LEU A CA 1
ATOM 2373 C C . LEU A 1 305 ? -11.962 2.115 9.013 1.00 62.50 305 LEU A C 1
ATOM 2375 O O . LEU A 1 305 ? -11.663 1.105 9.652 1.00 62.50 305 LEU A O 1
ATOM 2379 N N . LEU A 1 306 ? -12.988 2.174 8.150 1.00 53.12 306 LEU A N 1
ATOM 2380 C CA . LEU A 1 306 ? -13.850 1.035 7.775 1.00 53.12 306 LEU A CA 1
ATOM 2381 C C . LEU A 1 306 ? -13.034 -0.213 7.400 1.00 53.12 306 LEU A C 1
ATOM 2383 O O . LEU A 1 306 ? -11.991 -0.053 6.729 1.00 53.12 306 LEU A O 1
#

pLDDT: mean 76.17, std 23.21, range [26.66, 98.69]

Foldseek 3Di:
DDDDDDDDPPDPDDALVNVLVVQLPVVDPDDKDKDKDWADAPDPPFDIKIWIWIDDPNFTFIKIDRPPDRPDIWRDAGDDPPDDDGDDTDDADDDDPDGPVSCVVVCVVVVDPPQAFEKEKQWFFDFQDQALLTQTFKIWIWIWGQDPNDIDTQDTDMAGAQSVLSVVLVGDGDPVSVVVLVPFDPQLVVVSVLSVDCVRHDHLLVSQVVVLVVCCVRRPPHHYAYEDQDPRPDVSSSVSSCVSSVHDHSDDPVRYDHLNVLCVVPVVLLVPQDQDDGPNPTNSVSVSSVSSSVSSCVVVVHSDDD

Organism: NCBI:txid1309411

Radius of gyration: 26.95 Å; chains: 1; bounding box: 71×62×75 Å

InterPro domains:
  IPR012337 Ribonuclease H-like superfamily [SSF53098] (118-299)
  IPR033390 3'-5' exoribonuclease Rv2179c-like domain [PF16473] (120-293)
  IPR036397 Ribonuclease H superfamily [G3DSA:3.30.420.10] (115-303)

=== Feature glossary ===
Reading guide. The protein is described through the following features:

Foldseek 3Di. A 3Di character summarizes, for each residue, the relative orientation of the Cα frame of its nearest spatial neighbor. Because it encodes fold topology rather than chemistry, 3Di alignments detect remote structural similarity that sequence alignment misses.

Contact-map, Ramachandran, and PAE plots. Plot images: a contact map (which residues are close in 3D, as an N×N binary image), a Ramachandran scatter (backbone torsion angles, revealing secondary-structure composition at a glance), and — for AlphaFold structures — a PAE heatmap (pairwise prediction confidence).

Radius of gyration, Cα contacts, bounding box. Radius of gyration (Rg) is the root-mean-square distance of Cα atoms from their centroid — a single number for overall size and compactness. A globular domain of N residues has Rg ≈ 2.2·N^0.38 Å; an extended or disordered chain has a much larger Rg. The Cα contact count is the number of residue pairs whose Cα atoms are within 8 Å and are more than four positions apart in sequence — a standard proxy for tertiary packing density. The bounding box is the smallest axis-aligned box enclosing all Cα atoms.

Secondary structure (8-state, DSSP). Eight-state secondary structure (DSSP): H is the canonical α-helix, G the tighter 3₁₀-helix, I the wider π-helix; E/B are β-structure, T and S are turns and bends, and '-' is everything else. DSSP derives these from the pattern of main-chain N–H···O=C hydrogen bonds, not from the sequence.

B-factor. B-factor (Debye–Waller factor) reflects atomic displacement in the crystal lattice. It is an experimental observable (units Å²), not a prediction; low values mean the atom is pinned down, high values mean it moves or is heterogeneous across the crystal.

pLDDT. pLDDT is the predicted lDDT-Cα score: AlphaFold's confidence that the local environment of each residue (all inter-atomic distances within 15 Å) is correctly placed. It is a per-residue number between 0 and 100, with higher meaning more reliable.

Nearest PDB structures. Nearest PDB neighbors are the top structural matches found by Foldseek when searching this structure against the entire Protein Data Bank. Each hit reports a TM-score (0 to 1; >0.5 almost always implies the same fold) and an E-value. These are *structural* homologs — they may share no detectable sequence similarity.

Solvent-accessible surface area. Accessible surface area quantifies burial. A residue with SASA near zero is packed into the hydrophobic core; one with SASA >100 Å² sits on the surface. Computed here via the Shrake–Rupley numerical algorithm with a 1.4 Å probe.

Rendered structure images. Structure images are PyMOL renders from six orthogonal camera directions. Cartoon representation draws helices as coils and strands as arrows; sticks shows the backbone as bonds; surface shows the solvent-excluded envelope. Rainbow coloring maps sequence position to hue (blue→red, N→C); chain coloring assigns a distinct color per polypeptide.

Backbone torsions (φ/ψ). φ (phi) and ψ (psi) are the two rotatable backbone dihedrals per residue: φ is the C(i-1)–N–Cα–C torsion, ψ is the N–Cα–C–N(i+1) torsion, both in degrees on (−180°, 180°]. α-helical residues cluster near (−60°, −45°); β-strand residues near (−120°, +130°). A Ramachandran plot is simply a scatter of (φ, ψ) for every residue.

Predicted aligned error. Predicted Aligned Error (PAE) is an AlphaFold confidence matrix: entry (i, j) is the expected error in the position of residue j, in ångströms, when the prediction is superimposed on the true structure at residue i. Low PAE within a block of residues means that block is internally rigid and well-predicted; high PAE between two blocks means their relative placement is uncertain even if each block individually is confident.

mmCIF coordinates. Structure coordinates are given as an mmCIF _atom_site loop: one row per atom with element, residue name, chain id, sequence number, and x/y/z position in Å. Only the four main-chain atoms per residue are included here; side chains are omitted to keep the record compact.

InterPro / GO / CATH / organism. Database cross-references. InterPro integrates a dozen domain/family signature databases into unified entries with residue-range hits. GO terms attach function/process/location labels with evidence codes. CATH codes position the fold in a four-level structural taxonomy. Organism is the NCBI-taxonomy species name.

Secondary structure (3-state, P-SEA). SS3 is a coarse helix/strand/coil call (letters a/b/c) made by the P-SEA algorithm from inter-Cα distances and dihedrals. It is less detailed than DSSP but needs only Cα positions.

Sequence. Sequence gives the chain of amino acids in standard one-letter code (A=alanine, C=cysteine, …, Y=tyrosine), read N→C. It is the only feature that is directly encoded by the gene; all structural features are derived from the folded form of this sequence.